Protein AF-A0A958GAQ0-F1 (afdb_monomer)

Structure (mmCIF, N/CA/C/O backbone):
data_AF-A0A958GAQ0-F1
#
_entry.id   AF-A0A958GAQ0-F1
#
loop_
_atom_site.group_PDB
_atom_site.id
_atom_site.type_symbol
_atom_site.label_atom_id
_atom_site.label_alt_id
_atom_site.label_comp_id
_atom_site.label_asym_id
_atom_site.label_entity_id
_atom_site.label_seq_id
_atom_site.pdbx_PDB_ins_code
_atom_site.Cartn_x
_atom_site.Cartn_y
_atom_site.Cartn_z
_atom_site.occupancy
_atom_site.B_iso_or_equiv
_atom_site.auth_seq_id
_atom_site.auth_comp_id
_atom_site.auth_asym_id
_atom_site.auth_atom_id
_atom_site.pdbx_PDB_model_num
ATOM 1 N N . MET A 1 1 ? 10.176 4.838 2.570 1.00 64.62 1 MET A N 1
ATOM 2 C CA . MET A 1 1 ? 11.189 5.816 3.035 1.00 64.62 1 MET A CA 1
ATOM 3 C C . MET A 1 1 ? 11.564 5.691 4.522 1.00 64.62 1 MET A C 1
ATOM 5 O O . MET A 1 1 ? 12.366 6.488 4.969 1.00 64.62 1 MET A O 1
ATOM 9 N N . LEU A 1 2 ? 11.085 4.708 5.307 1.00 81.19 2 LEU A N 1
ATOM 10 C CA . LEU A 1 2 ? 11.396 4.674 6.753 1.00 81.19 2 LEU A CA 1
ATOM 11 C C . LEU A 1 2 ? 12.846 4.269 7.071 1.00 81.19 2 LEU A C 1
ATOM 13 O O . LEU A 1 2 ? 13.519 4.975 7.804 1.00 81.19 2 LEU A O 1
ATOM 17 N N . ARG A 1 3 ? 13.366 3.191 6.465 1.00 86.56 3 ARG A N 1
ATOM 18 C CA . ARG A 1 3 ? 14.736 2.703 6.738 1.00 86.56 3 ARG A CA 1
ATOM 19 C C . ARG A 1 3 ? 15.851 3.661 6.304 1.00 86.56 3 ARG A C 1
ATOM 21 O O . ARG A 1 3 ? 16.928 3.649 6.888 1.00 86.56 3 ARG A O 1
ATOM 28 N N . TYR A 1 4 ? 15.610 4.416 5.234 1.00 87.56 4 TYR A N 1
ATOM 29 C CA . TYR A 1 4 ? 16.632 5.239 4.576 1.00 87.56 4 TYR A CA 1
ATOM 30 C C . TYR A 1 4 ? 16.365 6.743 4.678 1.00 87.56 4 TYR A C 1
ATOM 32 O O . TYR A 1 4 ? 17.285 7.528 4.492 1.00 87.56 4 TYR A O 1
ATOM 40 N N . GLY A 1 5 ? 15.119 7.146 4.937 1.00 84.56 5 GLY A N 1
ATOM 41 C CA . GLY A 1 5 ? 14.707 8.549 4.997 1.00 84.56 5 GLY A CA 1
ATOM 42 C C . GLY A 1 5 ? 14.497 9.083 6.412 1.00 84.56 5 GLY A C 1
ATOM 43 O O . GLY A 1 5 ? 14.341 10.289 6.560 1.00 84.56 5 GLY A O 1
ATOM 44 N N . VAL A 1 6 ? 14.495 8.224 7.438 1.00 86.50 6 VAL A N 1
ATOM 45 C CA . VAL A 1 6 ? 14.401 8.629 8.849 1.00 86.50 6 VAL A CA 1
ATOM 46 C C . VAL A 1 6 ? 15.728 8.301 9.543 1.00 86.50 6 VAL A C 1
ATOM 48 O O . VAL A 1 6 ? 16.205 7.170 9.406 1.00 86.50 6 VAL A O 1
ATOM 51 N N . PRO A 1 7 ? 16.354 9.254 10.259 1.00 90.94 7 PRO A N 1
ATOM 52 C CA . PRO A 1 7 ? 17.579 8.993 11.006 1.00 90.94 7 PRO A CA 1
ATOM 53 C C . PRO A 1 7 ? 17.396 7.901 12.063 1.00 90.94 7 PRO A C 1
ATOM 55 O O . PRO A 1 7 ? 16.366 7.819 12.727 1.00 90.94 7 PRO A O 1
ATOM 58 N N . GLU A 1 8 ? 18.440 7.108 12.298 1.00 91.56 8 GLU A N 1
ATOM 59 C CA . GLU A 1 8 ? 18.399 6.005 13.270 1.00 91.56 8 GLU A CA 1
ATOM 60 C C . GLU A 1 8 ? 18.193 6.472 14.721 1.00 91.56 8 GLU A C 1
ATOM 62 O O . GLU A 1 8 ? 17.637 5.741 15.534 1.00 91.56 8 GLU A O 1
ATOM 67 N N . ALA A 1 9 ? 18.582 7.711 15.036 1.00 92.19 9 ALA A N 1
ATOM 68 C CA . ALA A 1 9 ? 18.307 8.330 16.331 1.00 92.19 9 ALA A CA 1
ATOM 69 C C . ALA A 1 9 ? 16.806 8.595 16.568 1.00 92.19 9 ALA A C 1
ATOM 71 O O . ALA A 1 9 ? 16.373 8.643 17.716 1.00 92.19 9 ALA A O 1
ATOM 72 N N . GLU A 1 10 ? 16.023 8.770 15.499 1.00 90.25 10 GLU A N 1
ATOM 73 C CA . GLU A 1 10 ? 14.569 8.970 15.560 1.00 90.25 10 GLU A CA 1
ATOM 74 C C . GLU A 1 10 ? 13.812 7.642 15.435 1.00 90.25 10 GLU A C 1
ATOM 76 O O . GLU A 1 10 ? 12.800 7.439 16.104 1.00 90.25 10 GLU A O 1
ATOM 81 N N . LEU A 1 11 ? 14.313 6.726 14.600 1.00 88.50 11 LEU A N 1
ATOM 82 C CA . LEU A 1 11 ? 13.749 5.395 14.399 1.00 88.50 11 LEU A CA 1
ATOM 83 C C . LEU A 1 11 ? 14.858 4.333 14.471 1.00 88.50 11 LEU A C 1
ATOM 85 O O . LEU A 1 11 ? 15.501 4.051 13.453 1.00 88.50 11 LEU A O 1
ATOM 89 N N . PRO A 1 12 ? 15.078 3.716 15.648 1.00 93.94 12 PRO A N 1
ATOM 90 C CA . PRO A 1 12 ? 16.085 2.677 15.808 1.00 93.94 12 PRO A CA 1
ATOM 91 C C . PRO A 1 12 ? 15.847 1.514 14.846 1.00 93.94 12 PRO A C 1
ATOM 93 O O . PRO A 1 12 ? 14.721 1.021 14.712 1.00 93.94 12 PRO A O 1
ATOM 96 N N . ARG A 1 13 ? 16.912 1.026 14.198 1.00 92.44 13 ARG A N 1
ATOM 97 C CA . ARG A 1 13 ? 16.785 -0.055 13.206 1.00 92.44 13 ARG A CA 1
ATOM 98 C C . ARG A 1 13 ? 16.226 -1.336 13.801 1.00 92.44 13 ARG A C 1
ATOM 100 O O . ARG A 1 13 ? 15.432 -1.985 13.137 1.00 92.44 13 ARG A O 1
ATOM 107 N N . SER A 1 14 ? 16.547 -1.627 15.060 1.00 94.50 14 SER A N 1
ATOM 108 C CA . SER A 1 14 ? 16.013 -2.782 15.786 1.00 94.50 14 SER A CA 1
ATOM 109 C C . SER A 1 14 ? 14.486 -2.774 15.894 1.00 94.50 14 SER A C 1
ATOM 111 O O . SER A 1 14 ? 13.865 -3.824 15.769 1.00 94.50 14 SER A O 1
ATOM 113 N N . VAL A 1 15 ? 13.868 -1.602 16.077 1.00 94.75 15 VAL A N 1
ATOM 114 C CA . VAL A 1 15 ? 12.402 -1.464 16.115 1.00 94.75 15 VAL A CA 1
ATOM 115 C C . VAL A 1 15 ? 11.816 -1.707 14.726 1.00 94.75 15 VAL A C 1
ATOM 117 O O . VAL A 1 15 ? 10.827 -2.420 14.583 1.00 94.75 15 VAL A O 1
ATOM 120 N N . LEU A 1 16 ? 12.448 -1.155 13.688 1.00 90.56 16 LEU A N 1
ATOM 121 C CA . LEU A 1 16 ? 12.008 -1.360 12.310 1.00 90.56 16 LEU A CA 1
ATOM 122 C C . LEU A 1 16 ? 12.184 -2.817 11.851 1.00 90.56 16 LEU A C 1
ATOM 124 O O . LEU A 1 16 ? 11.339 -3.328 11.124 1.00 90.56 16 LEU A O 1
ATOM 128 N N . ASP A 1 17 ? 13.276 -3.471 12.245 1.00 94.38 17 ASP A N 1
ATOM 129 C CA . ASP A 1 17 ? 13.523 -4.892 11.988 1.00 94.38 17 ASP A CA 1
ATOM 130 C C . ASP A 1 17 ? 12.454 -5.755 12.676 1.00 94.38 17 ASP A C 1
ATOM 132 O O . ASP A 1 17 ? 11.856 -6.604 12.019 1.00 94.38 17 ASP A O 1
ATOM 136 N N . ALA A 1 18 ? 12.126 -5.471 13.942 1.00 95.12 18 ALA A N 1
ATOM 137 C CA . ALA A 1 18 ? 11.080 -6.186 14.674 1.00 95.12 18 ALA A CA 1
ATOM 138 C C . ALA A 1 18 ? 9.694 -6.073 14.007 1.00 95.12 18 ALA A C 1
ATOM 140 O O . ALA A 1 18 ? 8.970 -7.065 13.927 1.00 95.12 18 ALA A O 1
ATOM 141 N N . GLU A 1 19 ? 9.333 -4.896 13.484 1.00 93.31 19 GLU A N 1
ATOM 142 C CA . GLU A 1 19 ? 8.068 -4.700 12.760 1.00 93.31 19 GLU A CA 1
ATOM 143 C C . GLU A 1 19 ? 8.042 -5.459 11.420 1.00 93.31 19 GLU A C 1
ATOM 145 O O . GLU A 1 19 ? 7.036 -6.066 11.051 1.00 93.31 19 GLU A O 1
ATOM 150 N N . ILE A 1 20 ? 9.162 -5.478 10.688 1.00 93.06 20 ILE A N 1
ATOM 151 C CA . ILE A 1 20 ? 9.285 -6.264 9.449 1.00 93.06 20 ILE A CA 1
ATOM 152 C C . ILE A 1 20 ? 9.157 -7.761 9.751 1.00 93.06 20 ILE A C 1
ATOM 154 O O . ILE A 1 20 ? 8.479 -8.485 9.017 1.00 93.06 20 ILE A O 1
ATOM 158 N N . ASP A 1 21 ? 9.785 -8.226 10.830 1.00 95.00 21 ASP A N 1
ATOM 159 C CA . ASP A 1 21 ? 9.724 -9.624 11.246 1.00 95.00 21 ASP A CA 1
ATOM 160 C C . ASP A 1 21 ? 8.314 -10.023 11.689 1.00 95.00 21 ASP A C 1
ATOM 162 O O . ASP A 1 21 ? 7.881 -11.132 11.383 1.00 95.00 21 ASP A O 1
ATOM 166 N N . LEU A 1 22 ? 7.551 -9.122 12.317 1.00 96.31 22 LEU A N 1
ATOM 167 C CA . LEU A 1 22 ? 6.136 -9.352 12.611 1.00 96.31 22 LEU A CA 1
ATOM 168 C C . LEU A 1 22 ? 5.341 -9.640 11.329 1.00 96.31 22 LEU A C 1
ATOM 170 O O . LEU A 1 22 ? 4.625 -10.638 11.265 1.00 96.31 22 LEU A O 1
ATOM 174 N N . ILE A 1 23 ? 5.507 -8.815 10.292 1.00 93.62 23 ILE A N 1
ATOM 175 C CA . ILE A 1 23 ? 4.820 -8.998 9.003 1.00 93.62 23 ILE A CA 1
ATOM 176 C C . ILE A 1 23 ? 5.240 -10.321 8.347 1.00 93.62 23 ILE A C 1
ATOM 178 O O . ILE A 1 23 ? 4.394 -11.057 7.838 1.00 93.62 23 ILE A O 1
ATOM 182 N N . ARG A 1 24 ? 6.530 -10.670 8.407 1.00 94.81 24 ARG A N 1
ATOM 183 C CA . ARG A 1 24 ? 7.028 -11.959 7.906 1.00 94.81 24 ARG A CA 1
ATOM 184 C C . ARG A 1 24 ? 6.409 -13.139 8.658 1.00 94.81 24 ARG A C 1
ATOM 186 O O . ARG A 1 24 ? 5.975 -14.099 8.030 1.00 94.81 24 ARG A O 1
ATOM 193 N N . ASN A 1 25 ? 6.321 -13.056 9.983 1.00 96.06 25 ASN A N 1
ATOM 194 C CA . ASN A 1 25 ? 5.757 -14.109 10.830 1.00 96.06 25 ASN A CA 1
ATOM 195 C C . ASN A 1 25 ? 4.246 -14.296 10.629 1.00 96.06 25 ASN A C 1
ATOM 197 O O . ASN A 1 25 ? 3.732 -15.384 10.873 1.00 96.06 25 ASN A O 1
ATOM 201 N N . LEU A 1 26 ? 3.541 -13.271 10.140 1.00 95.44 26 LEU A N 1
ATOM 202 C CA . LEU A 1 26 ? 2.142 -13.375 9.708 1.00 95.44 26 LEU A CA 1
ATOM 203 C C . LEU A 1 26 ? 1.971 -14.122 8.372 1.00 95.44 26 LEU A C 1
ATOM 205 O O . LEU A 1 26 ? 0.843 -14.322 7.929 1.00 95.44 26 LEU A O 1
ATOM 209 N N . GLY A 1 27 ? 3.068 -14.555 7.741 1.00 95.25 27 GLY A N 1
ATOM 210 C CA . GLY A 1 27 ? 3.058 -15.326 6.499 1.00 95.25 27 GLY A CA 1
ATOM 211 C C . GLY A 1 27 ? 3.287 -14.493 5.240 1.00 95.25 27 GLY A C 1
ATOM 212 O O . GLY A 1 27 ? 3.124 -15.012 4.138 1.00 95.25 27 GLY A O 1
ATOM 213 N N . ALA A 1 28 ? 3.672 -13.219 5.368 1.00 94.88 28 ALA A N 1
ATOM 214 C CA . ALA A 1 28 ? 4.003 -12.403 4.207 1.00 94.88 28 ALA A CA 1
ATOM 215 C C . ALA A 1 28 ? 5.290 -12.896 3.528 1.00 94.88 28 ALA A C 1
ATOM 217 O O . ALA A 1 28 ? 6.342 -13.031 4.162 1.00 94.88 28 ALA A O 1
ATOM 218 N N . VAL A 1 29 ? 5.213 -13.103 2.214 1.00 95.56 29 VAL A N 1
ATOM 219 C CA . VAL A 1 29 ? 6.360 -13.418 1.359 1.00 95.56 29 VAL A CA 1
ATOM 220 C C . VAL A 1 29 ? 6.897 -12.119 0.762 1.00 95.56 29 VAL A C 1
ATOM 222 O O . VAL A 1 29 ? 6.141 -11.320 0.215 1.00 95.56 29 VAL A O 1
ATOM 225 N N . PHE A 1 30 ? 8.206 -11.893 0.886 1.00 95.00 30 PHE A N 1
ATOM 226 C CA . PHE A 1 30 ? 8.864 -10.686 0.388 1.00 95.00 30 PHE A CA 1
ATOM 227 C C . PHE A 1 30 ? 9.705 -11.003 -0.846 1.00 95.00 30 PHE A C 1
ATOM 229 O O . PHE A 1 30 ? 10.751 -11.644 -0.736 1.00 95.00 30 PHE A O 1
ATOM 236 N N . GLU A 1 31 ? 9.292 -10.486 -2.001 1.00 94.06 31 GLU A N 1
ATOM 237 C CA . GLU A 1 31 ? 10.075 -10.536 -3.236 1.00 94.06 31 GLU A CA 1
ATOM 238 C C . GLU A 1 31 ? 10.791 -9.200 -3.466 1.00 94.06 31 GLU A C 1
ATOM 240 O O . GLU A 1 31 ? 10.218 -8.215 -3.929 1.00 94.06 31 GLU A O 1
ATOM 245 N N . MET A 1 32 ? 12.065 -9.151 -3.079 1.00 93.12 32 MET A N 1
ATOM 246 C CA . MET A 1 32 ? 12.898 -7.951 -3.178 1.00 93.12 32 MET A CA 1
ATOM 247 C C . MET A 1 32 ? 13.630 -7.888 -4.523 1.00 93.12 32 MET A C 1
ATOM 249 O O . MET A 1 32 ? 13.876 -8.910 -5.153 1.00 93.12 32 MET A O 1
ATOM 253 N N . ASN A 1 33 ? 14.073 -6.687 -4.913 1.00 92.50 33 ASN A N 1
ATOM 254 C CA . ASN A 1 33 ? 14.753 -6.422 -6.193 1.00 92.50 33 ASN A CA 1
ATOM 255 C C . ASN A 1 33 ? 13.882 -6.676 -7.440 1.00 92.50 33 ASN A C 1
ATOM 257 O O . ASN A 1 33 ? 14.404 -6.775 -8.549 1.00 92.50 33 ASN A O 1
ATOM 261 N N . THR A 1 34 ? 12.562 -6.715 -7.266 1.00 91.81 34 THR A N 1
ATOM 262 C CA . THR A 1 34 ? 11.581 -6.852 -8.345 1.00 91.81 34 THR A CA 1
ATOM 263 C C . THR A 1 34 ? 10.860 -5.519 -8.518 1.00 91.81 34 THR A C 1
ATOM 265 O O . THR A 1 34 ? 10.055 -5.133 -7.673 1.00 91.81 34 THR A O 1
ATOM 268 N N . ALA A 1 35 ? 11.160 -4.777 -9.585 1.00 88.75 35 ALA A N 1
ATOM 269 C CA . ALA A 1 35 ? 10.462 -3.533 -9.889 1.00 88.75 35 ALA A CA 1
ATOM 270 C C . ALA A 1 35 ? 9.274 -3.785 -10.829 1.00 88.75 35 ALA A C 1
ATOM 272 O O . ALA A 1 35 ? 9.392 -4.412 -11.888 1.00 88.75 35 ALA A O 1
ATOM 273 N N . LEU A 1 36 ? 8.120 -3.243 -10.440 1.00 87.38 36 LEU A N 1
ATOM 274 C CA . LEU A 1 36 ? 6.906 -3.236 -11.249 1.00 87.38 36 LEU A CA 1
ATOM 275 C C . LEU A 1 36 ? 7.119 -2.391 -12.520 1.00 87.38 36 LEU A C 1
ATOM 277 O O . LEU A 1 36 ? 7.617 -1.270 -12.446 1.00 87.38 36 LEU A O 1
ATOM 281 N N . GLY A 1 37 ? 6.759 -2.933 -13.682 1.00 84.00 37 GLY A N 1
ATOM 282 C CA . GLY A 1 37 ? 6.971 -2.336 -15.005 1.00 84.00 37 GLY A CA 1
ATOM 283 C C . GLY A 1 37 ? 8.315 -2.676 -15.665 1.00 84.00 37 GLY A C 1
ATOM 284 O O . GLY A 1 37 ? 8.479 -2.397 -16.849 1.00 84.00 37 GLY A O 1
ATOM 285 N N . ALA A 1 38 ? 9.258 -3.293 -14.942 1.00 85.25 38 ALA A N 1
ATOM 286 C CA . ALA A 1 38 ? 10.549 -3.720 -15.493 1.00 85.25 38 ALA A CA 1
ATOM 287 C C . ALA A 1 38 ? 10.758 -5.236 -15.382 1.00 85.25 38 ALA A C 1
ATOM 289 O O . ALA A 1 38 ? 10.979 -5.895 -16.394 1.00 85.25 38 ALA A O 1
ATOM 290 N N . GLN A 1 39 ? 10.679 -5.795 -14.171 1.00 90.50 39 GLN A N 1
ATOM 291 C CA . GLN A 1 39 ? 10.826 -7.239 -13.947 1.00 90.50 39 GLN A CA 1
ATOM 292 C C . GLN A 1 39 ? 9.483 -7.973 -13.957 1.00 90.50 39 GLN A C 1
ATOM 294 O O . GLN A 1 39 ? 9.432 -9.140 -14.332 1.00 90.50 39 GLN A O 1
ATOM 299 N N . ILE A 1 40 ? 8.403 -7.300 -13.558 1.00 91.81 40 ILE A N 1
ATOM 300 C CA . ILE A 1 40 ? 7.051 -7.863 -13.523 1.00 91.81 40 ILE A CA 1
ATOM 301 C C . ILE A 1 40 ? 6.034 -6.823 -13.984 1.00 91.81 40 ILE A C 1
ATOM 303 O O . ILE A 1 40 ? 6.204 -5.633 -13.719 1.00 91.81 40 ILE A O 1
ATOM 307 N N . THR A 1 41 ? 4.986 -7.248 -14.686 1.00 92.06 41 THR A N 1
ATOM 308 C CA . THR A 1 41 ? 3.900 -6.364 -15.131 1.00 92.06 41 THR A CA 1
ATOM 309 C C . THR A 1 41 ? 2.707 -6.452 -14.186 1.00 92.06 41 THR A C 1
ATOM 311 O O . THR A 1 41 ? 2.550 -7.427 -13.452 1.00 92.06 41 THR A O 1
ATOM 314 N N . LEU A 1 42 ? 1.854 -5.423 -14.199 1.00 92.19 42 LEU A N 1
ATOM 315 C CA . LEU A 1 42 ? 0.620 -5.448 -13.412 1.00 92.19 42 LEU A CA 1
ATOM 316 C C . LEU A 1 42 ? -0.328 -6.553 -13.902 1.00 92.19 42 LEU A C 1
ATOM 318 O O . LEU A 1 42 ? -0.891 -7.265 -13.080 1.00 92.19 42 LEU A O 1
ATOM 322 N N . ASP A 1 43 ? -0.411 -6.761 -15.217 1.00 92.62 43 ASP A N 1
ATOM 323 C CA . ASP A 1 43 ? -1.238 -7.813 -15.820 1.00 92.62 43 ASP A CA 1
ATOM 324 C C . ASP A 1 43 ? -0.813 -9.212 -15.344 1.00 92.62 43 ASP A C 1
ATOM 326 O O . ASP A 1 43 ? -1.649 -10.006 -14.922 1.00 92.62 43 ASP A O 1
ATOM 330 N N . ALA A 1 44 ? 0.497 -9.493 -15.310 1.00 93.75 44 ALA A N 1
ATOM 331 C CA . ALA A 1 44 ? 1.012 -10.769 -14.813 1.00 93.75 44 ALA A CA 1
ATOM 332 C C . ALA A 1 44 ? 0.678 -10.989 -13.329 1.00 93.75 44 ALA A C 1
ATOM 334 O O . ALA A 1 44 ? 0.411 -12.115 -12.913 1.00 93.75 44 ALA A O 1
ATOM 335 N N . LEU A 1 45 ? 0.669 -9.921 -12.524 1.00 94.50 45 LEU A N 1
ATOM 336 C CA . LEU A 1 45 ? 0.235 -10.008 -11.131 1.00 94.50 45 LEU A CA 1
ATOM 337 C C . LEU A 1 45 ? -1.264 -10.302 -11.021 1.00 94.50 45 LEU A C 1
ATOM 339 O O . LEU A 1 45 ? -1.633 -11.076 -10.142 1.00 94.50 45 LEU A O 1
ATOM 343 N N . GLN A 1 46 ? -2.101 -9.734 -11.898 1.00 93.69 46 GLN A N 1
ATOM 344 C CA . GLN A 1 46 ? -3.552 -9.975 -11.908 1.00 93.69 46 GLN A CA 1
ATOM 345 C C . GLN A 1 46 ? -3.904 -11.412 -12.305 1.00 93.69 46 GLN A C 1
ATOM 347 O O . GLN A 1 46 ? -4.922 -11.933 -11.868 1.00 93.69 46 GLN A O 1
ATOM 352 N N . GLU A 1 47 ? -3.065 -12.070 -13.105 1.00 95.19 47 GLU A N 1
ATOM 353 C CA . GLU A 1 47 ? -3.231 -13.492 -13.429 1.00 95.19 47 GLU A CA 1
ATOM 354 C C . GLU A 1 47 ? -2.837 -14.416 -12.267 1.00 95.19 47 GLU A C 1
ATOM 356 O O . GLU A 1 47 ? -3.346 -15.530 -12.159 1.00 95.19 47 GLU A O 1
ATOM 361 N N . GLN A 1 48 ? -1.915 -13.972 -11.409 1.00 95.62 48 GLN A N 1
ATOM 362 C CA . GLN A 1 48 ? -1.336 -14.788 -10.335 1.00 95.62 48 GLN A CA 1
ATOM 363 C C . GLN A 1 48 ? -1.992 -14.564 -8.967 1.00 95.62 48 GLN A C 1
ATOM 365 O O . GLN A 1 48 ? -1.805 -15.384 -8.070 1.00 95.62 48 GLN A O 1
ATOM 370 N N . HIS A 1 49 ? -2.726 -13.464 -8.791 1.00 96.19 49 HIS A N 1
ATOM 371 C CA . HIS A 1 49 ? -3.291 -13.056 -7.508 1.00 96.19 49 HIS A CA 1
ATOM 372 C C . HIS A 1 49 ? -4.732 -12.583 -7.668 1.00 96.19 49 HIS A C 1
ATOM 374 O O . HIS A 1 49 ? -5.050 -11.842 -8.595 1.00 96.19 49 HIS A O 1
ATOM 380 N N . ASP A 1 50 ? -5.581 -12.934 -6.701 1.00 95.56 50 ASP A N 1
ATOM 381 C CA . ASP A 1 50 ? -6.991 -12.539 -6.710 1.00 95.56 50 ASP A CA 1
ATOM 382 C C . ASP A 1 50 ? -7.182 -11.032 -6.483 1.00 95.56 50 ASP A C 1
ATOM 384 O O . ASP A 1 50 ? -8.090 -10.430 -7.043 1.00 95.56 50 ASP A O 1
ATOM 388 N N . ALA A 1 51 ? -6.333 -10.403 -5.664 1.00 96.31 51 ALA A N 1
ATOM 389 C CA . ALA A 1 51 ? -6.405 -8.975 -5.367 1.00 96.31 51 ALA A CA 1
ATOM 390 C C . ALA A 1 51 ? -5.010 -8.350 -5.270 1.00 96.31 51 ALA A C 1
ATOM 392 O O . ALA A 1 51 ? -4.071 -8.959 -4.753 1.00 96.31 51 ALA A O 1
ATOM 393 N N . ILE A 1 52 ? -4.890 -7.099 -5.718 1.00 96.50 52 ILE A N 1
ATOM 394 C CA . ILE A 1 52 ? -3.628 -6.351 -5.742 1.00 96.50 52 ILE A CA 1
ATOM 395 C C . ILE A 1 52 ? -3.792 -5.027 -5.009 1.00 96.50 52 ILE A C 1
ATOM 397 O O . ILE A 1 52 ? -4.740 -4.285 -5.250 1.00 96.50 52 ILE A O 1
ATOM 401 N N . ILE A 1 53 ? -2.822 -4.689 -4.158 1.00 95.81 53 ILE A N 1
ATOM 402 C CA . ILE A 1 53 ? -2.753 -3.393 -3.478 1.00 95.81 53 ILE A CA 1
ATOM 403 C C . ILE A 1 53 ? -1.511 -2.630 -3.941 1.00 95.81 53 ILE A C 1
ATOM 405 O O . ILE A 1 53 ? -0.375 -3.036 -3.699 1.00 95.81 53 ILE A O 1
ATOM 409 N N . LEU A 1 54 ? -1.724 -1.460 -4.536 1.00 94.38 54 LEU A N 1
ATOM 410 C CA . LEU A 1 54 ? -0.677 -0.522 -4.916 1.00 94.38 54 LEU A CA 1
ATOM 411 C C . LEU A 1 54 ? -0.359 0.414 -3.739 1.00 94.38 54 LEU A C 1
ATOM 413 O O . LEU A 1 54 ? -1.027 1.427 -3.510 1.00 94.38 54 LEU A O 1
ATOM 417 N N . ALA A 1 55 ? 0.696 0.072 -2.995 1.00 91.44 55 ALA A N 1
ATOM 418 C CA . ALA A 1 55 ? 1.239 0.845 -1.871 1.00 91.44 55 ALA A CA 1
ATOM 419 C C . ALA A 1 55 ? 2.649 1.400 -2.177 1.00 91.44 55 ALA A C 1
ATOM 421 O O . ALA A 1 55 ? 3.549 1.376 -1.340 1.00 91.44 55 ALA A O 1
ATOM 422 N N . ILE A 1 56 ? 2.844 1.905 -3.398 1.00 88.56 56 ILE A N 1
ATOM 423 C CA . ILE A 1 56 ? 4.160 2.233 -3.984 1.00 88.56 56 ILE A CA 1
ATOM 424 C C . ILE A 1 56 ? 4.764 3.579 -3.540 1.00 88.56 56 ILE A C 1
ATOM 426 O O . ILE A 1 56 ? 5.817 3.979 -4.028 1.00 88.56 56 ILE A O 1
ATOM 430 N N . GLY A 1 57 ? 4.139 4.272 -2.588 1.00 86.12 57 GLY A N 1
ATOM 431 C CA . GLY A 1 57 ? 4.561 5.615 -2.185 1.00 86.12 57 GLY A CA 1
ATOM 432 C C . GLY A 1 57 ? 4.192 6.673 -3.225 1.00 86.12 57 GLY A C 1
ATOM 433 O O . GLY A 1 57 ? 3.269 6.473 -4.004 1.00 86.12 57 GLY A O 1
ATOM 434 N N . GLU A 1 58 ? 4.852 7.827 -3.187 1.00 84.69 58 GLU A N 1
ATOM 435 C CA . GLU A 1 58 ? 4.531 8.939 -4.087 1.00 84.69 58 GLU A CA 1
ATOM 436 C C . GLU A 1 58 ? 4.868 8.596 -5.537 1.00 84.69 58 GLU A C 1
ATOM 438 O O . GLU A 1 58 ? 5.966 8.123 -5.834 1.00 84.69 58 GLU A O 1
ATOM 443 N N . ILE A 1 59 ? 3.922 8.867 -6.435 1.00 79.50 59 ILE A N 1
ATOM 444 C CA . ILE A 1 59 ? 4.144 8.750 -7.871 1.00 79.50 59 ILE A CA 1
ATOM 445 C C . ILE A 1 59 ? 4.351 10.134 -8.477 1.00 79.50 59 ILE A C 1
ATOM 447 O O . ILE A 1 59 ? 3.588 11.065 -8.217 1.00 79.50 59 ILE A O 1
ATOM 451 N N . ASN A 1 60 ? 5.382 10.256 -9.308 1.00 70.50 60 ASN A N 1
ATOM 452 C CA . ASN A 1 60 ? 5.582 11.432 -10.140 1.00 70.50 60 ASN A CA 1
ATOM 453 C C . ASN A 1 60 ? 4.944 11.155 -11.506 1.00 70.50 60 ASN A C 1
ATOM 455 O O . ASN A 1 60 ? 5.327 10.164 -12.128 1.00 70.50 60 ASN A O 1
ATOM 459 N N . PRO A 1 61 ? 4.018 12.002 -11.992 1.00 61.59 61 PRO A N 1
ATOM 460 C CA . PRO A 1 61 ? 3.415 11.842 -13.317 1.00 61.59 61 PRO A CA 1
ATOM 461 C C . PRO A 1 61 ? 4.449 11.812 -14.454 1.00 61.59 61 PRO A C 1
ATOM 463 O O . PRO A 1 61 ? 4.235 11.139 -15.454 1.00 61.59 61 PRO A O 1
ATOM 466 N N . ASP A 1 62 ? 5.584 12.492 -14.265 1.00 62.41 62 ASP A N 1
ATOM 467 C CA . ASP A 1 62 ? 6.700 12.544 -15.220 1.00 62.41 62 ASP A CA 1
ATOM 468 C C . ASP A 1 62 ? 7.691 11.368 -15.062 1.00 62.41 62 ASP A C 1
ATOM 470 O O . ASP A 1 62 ? 8.696 11.281 -15.767 1.00 62.41 62 ASP A O 1
ATOM 474 N N . GLY A 1 63 ? 7.460 10.482 -14.088 1.00 59.69 63 GLY A N 1
ATOM 475 C CA . GLY A 1 63 ? 8.326 9.347 -13.779 1.00 59.69 63 GLY A CA 1
ATOM 476 C C . GLY A 1 63 ? 8.125 8.153 -14.721 1.00 59.69 63 GLY A C 1
ATOM 477 O O . GLY A 1 63 ? 7.043 7.917 -15.239 1.00 59.69 63 GLY A O 1
ATOM 478 N N . MET A 1 64 ? 9.175 7.340 -14.880 1.00 50.44 64 MET A N 1
ATOM 479 C CA . MET A 1 64 ? 9.255 6.160 -15.768 1.00 50.44 64 MET A CA 1
ATOM 480 C C . MET A 1 64 ? 8.253 5.015 -15.492 1.00 50.44 64 MET A C 1
ATOM 482 O O . MET A 1 64 ? 8.257 4.024 -16.221 1.00 50.44 64 MET A O 1
ATOM 486 N N . LEU A 1 65 ? 7.411 5.099 -14.461 1.00 65.94 65 LEU A N 1
ATOM 487 C CA . 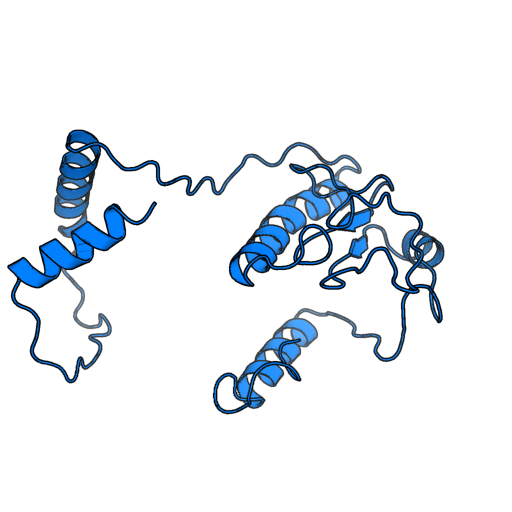LEU A 1 65 ? 6.486 4.027 -14.079 1.00 65.94 65 LEU A CA 1
ATOM 488 C C . LEU A 1 65 ? 5.149 4.196 -14.811 1.00 65.94 65 LEU A C 1
ATOM 490 O O . LEU A 1 65 ? 4.213 4.815 -14.312 1.00 65.94 65 LEU A O 1
ATOM 494 N N . THR A 1 66 ? 5.074 3.636 -16.020 1.00 73.00 66 THR A N 1
ATOM 495 C CA . THR A 1 66 ? 3.821 3.571 -16.784 1.00 73.00 66 THR A CA 1
ATOM 496 C C . THR A 1 66 ? 3.034 2.348 -16.330 1.00 73.00 66 THR A C 1
ATOM 498 O O . THR A 1 66 ? 3.370 1.218 -16.677 1.00 73.00 66 THR A O 1
ATOM 501 N N . LEU A 1 67 ? 2.004 2.571 -15.518 1.00 82.19 67 LEU A N 1
ATOM 502 C CA . LEU A 1 67 ? 1.074 1.532 -15.079 1.00 82.19 67 LEU A CA 1
ATOM 503 C C . LEU A 1 67 ? -0.254 1.682 -15.836 1.00 82.19 67 LEU A C 1
ATOM 505 O O . LEU A 1 67 ? -0.661 2.817 -16.088 1.00 82.19 67 LEU A O 1
ATOM 509 N N . PRO A 1 68 ? -0.974 0.589 -16.150 1.00 87.25 68 PRO A N 1
ATOM 510 C CA . PRO A 1 68 ? -2.272 0.644 -16.831 1.00 87.25 68 PRO A CA 1
ATOM 511 C C . PRO A 1 68 ? -3.424 1.100 -15.907 1.00 87.25 68 PRO A C 1
ATOM 513 O O . PRO A 1 68 ? -4.582 0.726 -16.094 1.00 87.25 68 PRO A O 1
ATOM 516 N N . VAL A 1 69 ? -3.118 1.928 -14.903 1.00 89.69 69 VAL A N 1
ATOM 517 C CA . VAL A 1 69 ? -4.090 2.537 -13.991 1.00 89.69 69 VAL A CA 1
ATOM 518 C C . VAL A 1 69 ? -4.288 4.010 -14.337 1.00 89.69 69 VAL A C 1
ATOM 520 O O . VAL A 1 69 ? -3.355 4.706 -14.736 1.00 89.69 69 VAL A O 1
ATOM 523 N N . ALA A 1 70 ? -5.508 4.506 -14.170 1.00 90.31 70 ALA A N 1
ATOM 524 C CA . ALA A 1 70 ? -5.834 5.903 -14.396 1.00 90.31 70 ALA A CA 1
ATOM 525 C C . ALA A 1 70 ? -5.079 6.793 -13.396 1.00 90.31 70 ALA A C 1
ATOM 527 O O . ALA A 1 70 ? -5.158 6.599 -12.181 1.00 90.31 70 ALA A O 1
ATOM 528 N N . ILE A 1 71 ? -4.354 7.789 -13.906 1.00 88.44 71 ILE A N 1
ATOM 529 C CA . ILE A 1 71 ? -3.598 8.752 -13.102 1.00 88.44 71 ILE A CA 1
ATOM 530 C C . ILE A 1 71 ? -4.340 10.090 -13.093 1.00 88.44 71 ILE A C 1
ATOM 532 O O . ILE A 1 71 ? -4.633 10.673 -14.135 1.00 88.44 71 ILE A O 1
ATOM 536 N N . ALA A 1 72 ? -4.639 10.589 -11.899 1.00 84.62 72 ALA A N 1
ATOM 537 C CA . ALA A 1 72 ? -5.116 11.941 -11.662 1.00 84.62 72 ALA A CA 1
ATOM 538 C C . ALA A 1 72 ? -3.936 12.909 -11.456 1.00 84.62 72 ALA A C 1
ATOM 540 O O . ALA A 1 72 ? -2.786 12.508 -11.300 1.00 84.62 72 ALA A O 1
ATOM 541 N N . LYS A 1 73 ? -4.232 14.214 -11.363 1.00 80.19 73 LYS A N 1
ATOM 542 C CA . LYS A 1 73 ? -3.225 15.284 -11.201 1.00 80.19 73 LYS A CA 1
ATOM 543 C C . LYS A 1 73 ? -2.199 15.026 -10.086 1.00 80.19 73 LYS A C 1
ATOM 545 O O . LYS A 1 73 ? -1.056 15.448 -10.201 1.00 80.19 73 LYS A O 1
ATOM 550 N N . ASN A 1 74 ? -2.626 14.363 -9.012 1.00 79.94 74 ASN A N 1
ATOM 551 C CA . ASN A 1 74 ? -1.838 14.175 -7.799 1.00 79.94 74 ASN A CA 1
ATOM 552 C C . ASN A 1 74 ? -1.674 12.691 -7.430 1.00 79.94 74 ASN A C 1
ATOM 554 O O . ASN A 1 74 ? -1.492 12.414 -6.258 1.00 79.94 74 ASN A O 1
ATOM 558 N N . GLY A 1 75 ? -1.832 11.726 -8.334 1.00 88.06 75 GLY A N 1
ATOM 559 C CA . GLY A 1 75 ? -1.712 10.312 -7.952 1.00 88.06 75 GLY A CA 1
ATOM 560 C C . GLY A 1 75 ? -2.666 9.388 -8.692 1.00 88.06 75 GLY A C 1
ATOM 561 O O . GLY A 1 75 ? -3.402 9.823 -9.572 1.00 88.06 75 GLY A O 1
ATOM 562 N N . ILE A 1 76 ? -2.675 8.111 -8.318 1.00 91.38 76 ILE A N 1
ATOM 563 C CA . ILE A 1 76 ? -3.575 7.100 -8.876 1.00 91.38 76 ILE A CA 1
ATOM 564 C C . ILE A 1 76 ? -5.021 7.496 -8.573 1.00 91.38 76 ILE A C 1
ATOM 566 O O . ILE A 1 76 ? -5.375 7.817 -7.436 1.00 91.38 76 ILE A O 1
ATOM 570 N N . GLN A 1 77 ? -5.859 7.481 -9.602 1.00 92.06 77 GLN A N 1
ATOM 571 C CA . GLN A 1 77 ? -7.290 7.676 -9.463 1.00 92.06 77 GLN A CA 1
ATOM 572 C C . GLN A 1 77 ? -7.921 6.420 -8.856 1.00 92.06 77 GLN A C 1
ATOM 574 O O . GLN A 1 77 ? -7.737 5.314 -9.360 1.00 92.06 77 GLN A O 1
ATOM 579 N N . ILE A 1 78 ? -8.691 6.620 -7.789 1.00 92.69 78 ILE A N 1
ATOM 580 C CA . ILE A 1 78 ? -9.439 5.567 -7.101 1.00 92.69 78 ILE A CA 1
ATOM 581 C C . ILE A 1 78 ? -10.885 5.996 -6.877 1.00 92.69 78 ILE A C 1
ATOM 583 O O . ILE A 1 78 ? -11.180 7.196 -6.778 1.00 92.69 78 ILE A O 1
ATOM 587 N N . ASP A 1 79 ? -11.761 5.018 -6.696 1.00 91.94 79 ASP A N 1
ATOM 588 C CA . ASP A 1 79 ? -12.990 5.210 -5.941 1.00 91.94 79 ASP A CA 1
ATOM 589 C C . ASP A 1 79 ? -12.634 5.471 -4.464 1.00 91.94 79 ASP A C 1
ATOM 591 O O . ASP A 1 79 ? -11.827 4.771 -3.853 1.00 91.94 79 ASP A O 1
ATOM 595 N N . ARG A 1 80 ? -13.185 6.539 -3.882 1.00 87.81 80 ARG A N 1
ATOM 596 C CA . ARG A 1 80 ? -12.796 6.999 -2.537 1.00 87.81 80 ARG A CA 1
ATOM 597 C C . ARG A 1 80 ? -13.351 6.143 -1.406 1.00 87.81 80 ARG A C 1
ATOM 599 O O . ARG A 1 80 ? -12.878 6.283 -0.281 1.00 87.81 80 ARG A O 1
ATOM 606 N N . GLU A 1 81 ? -14.361 5.338 -1.686 1.00 86.25 81 GLU A N 1
ATOM 607 C CA . GLU A 1 81 ? -15.062 4.529 -0.696 1.00 86.25 81 GLU A CA 1
ATOM 608 C C . GLU A 1 81 ? -14.606 3.078 -0.766 1.00 86.25 81 GLU A C 1
ATOM 610 O O . GLU A 1 81 ? -14.515 2.422 0.269 1.00 86.25 81 GLU A O 1
ATOM 615 N N . THR A 1 82 ? -14.260 2.598 -1.962 1.00 90.81 82 THR A N 1
ATOM 616 C CA . THR A 1 82 ? -13.770 1.230 -2.159 1.00 90.81 82 THR A CA 1
ATOM 617 C C . THR A 1 82 ? -12.250 1.140 -2.271 1.00 90.81 82 THR A C 1
ATOM 619 O O . THR A 1 82 ? -11.705 0.069 -2.028 1.00 90.81 82 THR A O 1
ATOM 622 N N . PHE A 1 83 ? -11.544 2.238 -2.564 1.00 93.44 83 PHE A N 1
ATOM 623 C CA . PHE A 1 83 ? -10.105 2.276 -2.884 1.00 93.44 83 PHE A CA 1
ATOM 624 C C . PHE A 1 83 ? -9.711 1.553 -4.179 1.00 93.44 83 PHE A C 1
ATOM 626 O O . PHE A 1 83 ? -8.521 1.440 -4.480 1.00 93.44 83 PHE A O 1
ATOM 633 N N . GLU A 1 84 ? -10.689 1.083 -4.950 1.00 94.56 84 GLU A N 1
ATOM 634 C CA . GLU A 1 84 ? -10.466 0.386 -6.213 1.00 94.56 84 GLU A CA 1
ATOM 635 C C . GLU A 1 84 ? -10.062 1.376 -7.315 1.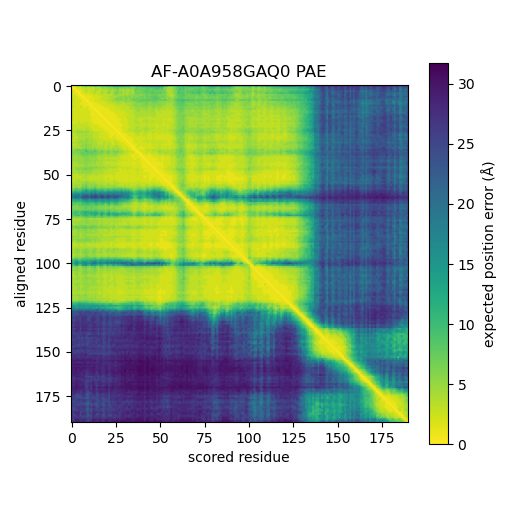00 94.56 84 GLU A C 1
ATOM 637 O O . GLU A 1 84 ? -10.499 2.530 -7.338 1.00 94.56 84 GLU A O 1
ATOM 642 N N . THR A 1 85 ? -9.186 0.937 -8.212 1.00 94.75 85 THR A N 1
ATOM 643 C CA . THR A 1 85 ? -8.763 1.699 -9.394 1.00 94.75 85 THR A CA 1
ATOM 644 C C . THR A 1 85 ? -9.745 1.479 -10.555 1.00 94.75 85 THR A C 1
ATOM 646 O O . THR A 1 85 ? -10.825 0.923 -10.385 1.00 94.75 85 THR A O 1
ATOM 649 N N . ASN A 1 86 ? -9.390 1.900 -11.773 1.00 94.12 86 ASN A N 1
ATOM 650 C CA . ASN A 1 86 ? -10.147 1.535 -12.978 1.00 94.12 86 ASN A CA 1
ATOM 651 C C . ASN A 1 86 ? -10.007 0.050 -13.363 1.00 94.12 86 ASN A C 1
ATOM 653 O O . ASN A 1 86 ? -10.702 -0.392 -14.278 1.00 94.12 86 ASN A O 1
ATOM 657 N N . LEU A 1 87 ? -9.086 -0.689 -12.738 1.00 93.62 87 LEU A N 1
ATOM 658 C CA . LEU A 1 87 ? -8.886 -2.115 -12.968 1.00 93.62 87 LEU A CA 1
ATOM 659 C C . LEU A 1 87 ? -9.550 -2.917 -11.834 1.00 93.62 87 LEU A C 1
ATOM 661 O O . LEU A 1 87 ? -9.207 -2.689 -10.670 1.00 93.62 87 LEU A O 1
ATOM 665 N N . PRO A 1 88 ? -10.462 -3.857 -12.151 1.00 92.25 88 PRO A N 1
ATOM 666 C CA . PRO A 1 88 ? -11.121 -4.684 -11.145 1.00 92.25 88 PRO A CA 1
ATOM 667 C C . PRO A 1 88 ? -10.123 -5.490 -10.310 1.00 92.25 88 PRO A C 1
ATOM 669 O O . PRO A 1 88 ? -9.193 -6.085 -10.858 1.00 92.25 88 PRO A O 1
ATOM 672 N N . GLY A 1 89 ? -10.316 -5.509 -8.991 1.00 93.62 89 GLY A N 1
ATOM 673 C CA . GLY A 1 89 ? -9.437 -6.223 -8.056 1.00 93.62 89 GLY A CA 1
ATOM 674 C C . GLY A 1 89 ? -8.082 -5.547 -7.808 1.00 93.62 89 GLY A C 1
ATOM 675 O O . GLY A 1 89 ? -7.257 -6.075 -7.058 1.00 93.62 89 GLY A O 1
ATOM 676 N N . VAL A 1 90 ? -7.846 -4.366 -8.393 1.00 95.81 90 VAL A N 1
ATOM 677 C CA . VAL A 1 90 ? -6.647 -3.554 -8.156 1.00 95.81 90 VAL A CA 1
ATOM 678 C C . VAL A 1 90 ? -7.020 -2.328 -7.334 1.00 95.81 90 VAL A C 1
ATOM 680 O O . VAL A 1 90 ? -7.766 -1.456 -7.782 1.00 95.81 90 VAL A O 1
ATOM 683 N N . PHE A 1 91 ? -6.436 -2.229 -6.147 1.00 96.19 91 PHE A N 1
ATOM 684 C CA . PHE A 1 91 ? -6.670 -1.176 -5.165 1.00 96.19 91 PHE A CA 1
ATOM 685 C C . PHE A 1 91 ? -5.433 -0.294 -5.011 1.00 96.19 91 PHE A C 1
ATOM 687 O O . PHE A 1 91 ? -4.310 -0.746 -5.231 1.00 96.19 91 PHE A O 1
ATOM 694 N N . ALA A 1 92 ? -5.604 0.959 -4.591 1.00 94.62 92 ALA A N 1
ATOM 695 C CA . ALA A 1 92 ? -4.477 1.844 -4.302 1.00 94.62 92 ALA A CA 1
ATOM 696 C C . ALA A 1 92 ? -4.703 2.700 -3.050 1.00 94.62 92 ALA A C 1
ATOM 698 O O . ALA A 1 92 ? -5.805 3.166 -2.761 1.00 94.62 92 ALA A O 1
ATOM 699 N N . GLY A 1 93 ? -3.622 2.949 -2.307 1.00 91.88 93 GLY A N 1
ATOM 700 C CA . GLY A 1 93 ? -3.675 3.667 -1.036 1.00 91.88 93 GLY A CA 1
ATOM 701 C C . GLY A 1 93 ? -2.410 4.463 -0.715 1.00 91.88 93 GLY A C 1
ATOM 702 O O . GLY A 1 93 ? -1.410 4.435 -1.429 1.00 91.88 93 GLY A O 1
ATOM 703 N N . GLY A 1 94 ? -2.459 5.207 0.393 1.00 89.38 94 GLY A N 1
ATOM 704 C CA . GLY A 1 94 ? -1.339 6.024 0.866 1.00 89.38 94 GLY A CA 1
ATOM 705 C C . GLY A 1 94 ? -0.849 7.076 -0.139 1.00 89.38 94 GLY A C 1
ATOM 706 O O 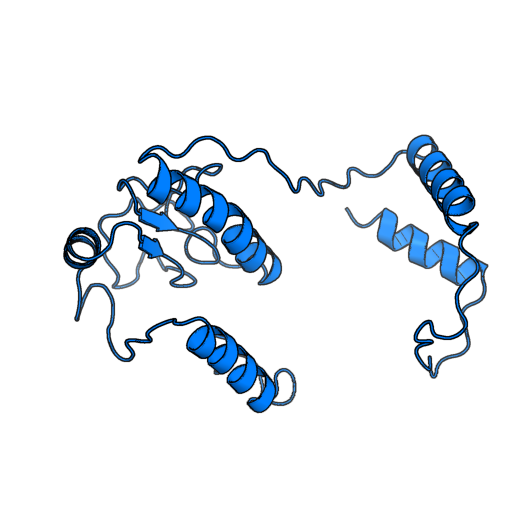. GLY A 1 94 ? -1.644 7.718 -0.832 1.00 89.38 94 GLY A O 1
ATOM 707 N N . GLY A 1 95 ? 0.475 7.253 -0.191 1.00 88.00 95 GLY A N 1
ATOM 708 C CA . GLY A 1 95 ? 1.142 8.266 -1.018 1.00 88.00 95 GLY A CA 1
ATOM 709 C C . GLY A 1 95 ? 0.917 8.111 -2.525 1.00 88.00 95 GLY A C 1
ATOM 710 O O . GLY A 1 95 ? 1.014 9.101 -3.242 1.00 88.00 95 GLY A O 1
ATOM 711 N N . ALA A 1 96 ? 0.544 6.914 -2.991 1.00 88.88 96 ALA A N 1
ATOM 712 C CA . ALA A 1 96 ? 0.311 6.645 -4.411 1.00 88.88 96 ALA A CA 1
ATOM 713 C C . ALA A 1 96 ? -0.934 7.362 -4.940 1.00 88.88 96 ALA A C 1
ATOM 715 O O . ALA A 1 96 ? -1.004 7.703 -6.114 1.00 88.88 96 ALA A O 1
ATOM 716 N N . VAL A 1 97 ? -1.907 7.624 -4.066 1.00 89.44 97 VAL A N 1
ATOM 717 C CA . VAL A 1 97 ? -3.159 8.312 -4.407 1.00 89.44 97 VAL A CA 1
ATOM 718 C C . VAL A 1 97 ? -3.060 9.810 -4.110 1.00 89.44 97 VAL A C 1
ATOM 720 O O . VAL A 1 97 ? -3.671 10.623 -4.798 1.00 89.44 97 VAL A O 1
ATOM 723 N N . HIS A 1 98 ? -2.349 10.183 -3.041 1.00 84.25 98 HIS A N 1
ATOM 724 C CA . HIS A 1 98 ? -2.146 11.575 -2.638 1.00 84.25 98 HIS A CA 1
ATOM 725 C C . HIS A 1 98 ? -0.747 11.770 -2.012 1.00 84.25 98 HIS A C 1
ATOM 727 O O . HIS A 1 98 ? -0.569 11.409 -0.842 1.00 84.25 98 HIS A O 1
ATOM 733 N N . PRO A 1 99 ? 0.211 12.396 -2.718 1.00 74.75 99 PRO A N 1
ATOM 734 C CA . PRO A 1 99 ? 1.536 12.709 -2.208 1.00 74.75 99 PRO A CA 1
ATOM 735 C C . PRO A 1 99 ? 1.457 13.776 -1.116 1.00 74.75 99 PRO A C 1
ATOM 737 O O . PRO A 1 99 ? 0.492 14.544 -1.024 1.00 74.75 99 PRO A O 1
ATOM 740 N N . GLY A 1 100 ? 2.461 13.800 -0.245 1.00 70.81 100 GLY A N 1
ATOM 741 C CA . GLY A 1 100 ? 2.589 14.778 0.831 1.00 70.81 100 GLY A CA 1
ATOM 742 C C . GLY A 1 100 ? 1.597 14.620 1.989 1.00 70.81 100 GLY A C 1
ATOM 743 O O . GLY A 1 100 ? 1.549 15.482 2.866 1.00 70.81 100 GLY A O 1
ATOM 744 N N . LYS A 1 101 ? 0.790 13.548 2.037 1.00 63.19 101 LYS A N 1
ATOM 745 C CA . LYS A 1 101 ? -0.106 13.288 3.176 1.00 63.19 101 LYS A CA 1
ATOM 746 C C . LYS A 1 101 ? 0.556 12.384 4.220 1.00 6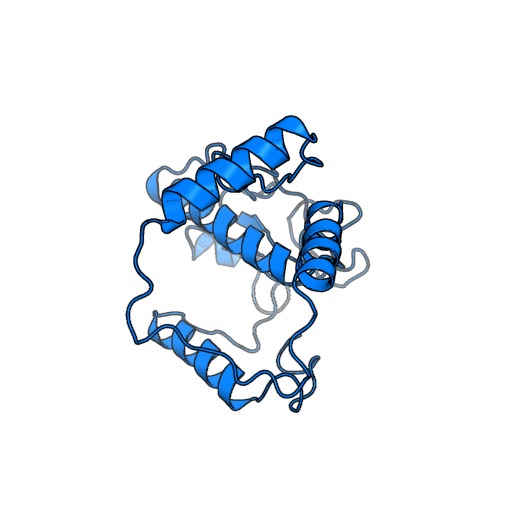3.19 101 LYS A C 1
ATOM 748 O O . LYS A 1 101 ? 1.137 11.354 3.905 1.00 63.19 101 LYS A O 1
ATOM 753 N N . MET A 1 102 ? 0.436 12.813 5.478 1.00 68.69 102 MET A N 1
ATOM 754 C CA . MET A 1 102 ? 1.057 12.254 6.688 1.00 68.69 102 MET A CA 1
ATOM 755 C C . MET A 1 102 ? 0.930 10.726 6.803 1.00 68.69 102 MET A C 1
ATOM 757 O O . MET A 1 102 ? -0.110 10.164 6.458 1.00 68.69 102 MET A O 1
ATOM 761 N N . ALA A 1 103 ? 1.934 10.071 7.403 1.00 78.12 103 ALA A N 1
ATOM 762 C CA . ALA A 1 103 ? 1.968 8.621 7.650 1.00 78.12 103 ALA A CA 1
ATOM 763 C C . ALA A 1 103 ? 0.679 8.068 8.293 1.00 78.12 103 ALA A C 1
ATOM 765 O O . ALA A 1 103 ? 0.205 6.998 7.913 1.00 78.12 103 ALA A O 1
ATOM 766 N N . VAL A 1 104 ? 0.056 8.842 9.189 1.00 82.25 104 VAL A N 1
ATOM 767 C CA . VAL A 1 104 ? -1.230 8.516 9.833 1.00 82.25 104 VAL A CA 1
ATOM 768 C C . VAL A 1 104 ? -2.336 8.256 8.807 1.00 82.25 104 VAL A C 1
ATOM 770 O O . VAL A 1 104 ? -3.127 7.329 8.955 1.00 82.25 104 VAL A O 1
ATOM 773 N N . ARG A 1 105 ? -2.388 9.042 7.729 1.00 81.75 105 ARG A N 1
ATOM 774 C CA . ARG A 1 105 ? -3.404 8.878 6.688 1.00 81.75 105 ARG A CA 1
ATOM 775 C C . ARG A 1 105 ? -3.134 7.661 5.812 1.00 81.75 105 ARG A C 1
ATOM 777 O O . ARG A 1 105 ? -4.084 6.998 5.413 1.00 81.75 105 ARG A O 1
ATOM 784 N N . SER A 1 106 ? -1.868 7.342 5.549 1.00 86.31 106 SER A N 1
ATOM 785 C CA . SER A 1 106 ? -1.498 6.101 4.859 1.00 86.31 106 SER A CA 1
ATOM 786 C C . SER A 1 106 ? -1.910 4.871 5.670 1.00 86.31 106 SER A C 1
ATOM 788 O O . SER A 1 106 ? -2.501 3.952 5.110 1.00 86.31 106 SER A O 1
ATOM 790 N N . ALA A 1 107 ? -1.699 4.892 6.990 1.00 86.94 107 ALA A N 1
ATOM 791 C CA . ALA A 1 107 ? -2.182 3.840 7.883 1.00 86.94 107 ALA A CA 1
ATOM 792 C C . ALA A 1 107 ? -3.720 3.748 7.884 1.00 86.94 107 ALA A C 1
ATOM 794 O O . ALA A 1 107 ? -4.276 2.653 7.800 1.00 86.94 107 ALA A O 1
ATOM 795 N N . ALA A 1 108 ? -4.415 4.892 7.896 1.00 86.44 108 ALA A N 1
ATOM 796 C CA . ALA A 1 108 ? -5.873 4.931 7.790 1.00 86.44 108 ALA A CA 1
ATOM 797 C C . ALA A 1 108 ? -6.379 4.342 6.461 1.00 86.44 108 ALA A C 1
ATOM 799 O O . ALA A 1 108 ? -7.306 3.538 6.474 1.00 86.44 108 ALA A O 1
ATOM 800 N N . HIS A 1 109 ? -5.745 4.679 5.329 1.00 89.06 109 HIS A N 1
ATOM 801 C CA . HIS A 1 109 ? -6.064 4.073 4.032 1.00 89.06 109 HIS A CA 1
ATOM 802 C C . HIS A 1 109 ? -5.864 2.556 4.074 1.00 89.06 109 HIS A C 1
ATOM 804 O O . HIS A 1 109 ? -6.746 1.838 3.631 1.00 89.06 109 HIS A O 1
ATOM 810 N N . GLY A 1 110 ? -4.755 2.066 4.642 1.00 89.88 110 GLY A N 1
ATOM 811 C CA . GLY A 1 110 ? -4.503 0.629 4.780 1.00 89.88 110 GLY A CA 1
ATOM 812 C C . GLY A 1 110 ? -5.620 -0.090 5.540 1.00 89.88 110 GLY A C 1
ATOM 813 O O . GLY A 1 110 ? -6.132 -1.101 5.067 1.00 89.88 110 GLY A O 1
ATOM 814 N N . LYS A 1 111 ? -6.062 0.477 6.670 1.00 89.06 111 LYS A N 1
ATOM 815 C CA . LYS A 1 111 ? -7.161 -0.087 7.464 1.00 89.06 111 LYS A CA 1
ATOM 816 C C . LYS A 1 111 ? -8.486 -0.113 6.700 1.00 89.06 111 LYS A C 1
ATOM 818 O O . LYS A 1 111 ? -9.161 -1.137 6.707 1.00 89.06 111 LYS A O 1
ATOM 823 N N . SER A 1 112 ? -8.866 0.992 6.061 1.00 88.06 112 SER A N 1
ATOM 824 C CA . SER A 1 112 ? -10.133 1.062 5.323 1.00 88.06 112 SER A CA 1
ATOM 825 C C . SER A 1 112 ? -10.117 0.174 4.076 1.00 88.06 112 SER A C 1
ATOM 827 O O . SER A 1 112 ? -11.065 -0.563 3.835 1.00 88.06 112 SER A O 1
ATOM 829 N N . MET A 1 113 ? -9.016 0.184 3.327 1.00 91.50 113 MET A N 1
ATOM 830 C CA . MET A 1 113 ? -8.832 -0.618 2.117 1.00 91.50 113 MET A CA 1
ATOM 831 C C . MET A 1 113 ? -8.816 -2.122 2.406 1.00 91.50 113 MET A C 1
ATOM 833 O O . MET A 1 113 ? -9.308 -2.891 1.590 1.00 91.50 113 MET A O 1
ATOM 837 N N . ALA A 1 114 ? -8.319 -2.558 3.569 1.00 92.12 114 ALA A N 1
ATOM 838 C CA . ALA A 1 114 ? -8.365 -3.969 3.956 1.00 92.12 114 ALA A CA 1
ATOM 839 C C . ALA A 1 114 ? -9.804 -4.519 3.994 1.00 92.12 114 ALA A C 1
ATOM 841 O O . ALA A 1 114 ? -10.026 -5.668 3.623 1.00 92.12 114 ALA A O 1
ATOM 842 N N . LEU A 1 115 ? -10.787 -3.695 4.381 1.00 90.75 115 LEU A N 1
ATOM 843 C CA . LEU A 1 115 ? -12.201 -4.082 4.351 1.00 90.75 115 LEU A CA 1
ATOM 844 C C . LEU A 1 115 ? -12.716 -4.235 2.918 1.00 90.75 115 LEU A C 1
ATOM 846 O O . LEU A 1 115 ? -13.453 -5.175 2.632 1.00 90.75 115 LEU A O 1
ATOM 850 N N . SER A 1 116 ? -12.318 -3.336 2.019 1.00 92.31 116 SER A N 1
ATOM 851 C CA . SER A 1 116 ? -12.668 -3.421 0.599 1.00 92.31 116 SER A CA 1
ATOM 852 C C . SER A 1 116 ? -12.100 -4.678 -0.055 1.00 92.31 116 SER A C 1
ATOM 854 O O . SER A 1 116 ? -12.810 -5.377 -0.773 1.00 92.31 116 SER A O 1
ATOM 856 N N . VAL A 1 117 ? -10.836 -4.992 0.237 1.00 94.50 117 VAL A N 1
ATOM 857 C CA . VAL A 1 117 ? -10.158 -6.186 -0.281 1.00 94.50 117 VAL A CA 1
ATOM 858 C C . VAL A 1 117 ? -10.796 -7.459 0.276 1.00 94.50 117 VAL A C 1
ATOM 860 O O . VAL A 1 117 ? -11.052 -8.385 -0.484 1.00 94.50 117 VAL A O 1
ATOM 863 N N . ASP A 1 118 ? -11.133 -7.505 1.569 1.00 93.88 118 ASP A N 1
ATOM 864 C CA . ASP A 1 118 ? -11.850 -8.647 2.157 1.00 93.88 118 ASP A CA 1
ATOM 865 C C . ASP A 1 118 ? -13.226 -8.864 1.503 1.00 93.88 118 ASP A C 1
ATOM 867 O O . ASP A 1 118 ? -13.588 -9.997 1.186 1.00 93.88 118 ASP A O 1
ATOM 871 N N . GLN A 1 119 ? -13.978 -7.792 1.227 1.00 91.31 119 GLN A N 1
ATOM 872 C CA . GLN A 1 119 ? -15.242 -7.892 0.486 1.00 91.31 119 GLN A CA 1
ATOM 873 C C . GLN A 1 119 ? -15.032 -8.418 -0.935 1.00 91.31 119 GLN A C 1
ATOM 875 O O . GLN A 1 119 ? -15.775 -9.300 -1.373 1.00 91.31 119 GLN A O 1
ATOM 880 N N . PHE A 1 120 ? -14.011 -7.914 -1.631 1.00 94.50 120 PHE A N 1
ATOM 881 C CA . PHE A 1 120 ? -13.668 -8.362 -2.975 1.00 94.50 120 PHE A CA 1
ATOM 882 C C . PHE A 1 120 ? -13.346 -9.859 -3.002 1.00 94.50 120 PHE A C 1
ATOM 884 O O . PHE A 1 120 ? -13.943 -10.597 -3.779 1.00 94.50 120 PHE A O 1
ATOM 891 N N . LEU A 1 121 ? -12.480 -10.329 -2.101 1.00 94.38 121 LEU A N 1
ATOM 892 C CA . LEU A 1 121 ? -12.076 -11.737 -2.031 1.00 94.38 121 LEU A CA 1
ATOM 893 C C . LEU A 1 121 ? -13.244 -12.677 -1.698 1.00 94.38 121 LEU A C 1
ATOM 895 O O . LEU A 1 121 ? -13.260 -13.822 -2.142 1.00 94.38 121 LEU A O 1
ATOM 899 N N . ARG A 1 122 ? -14.230 -12.220 -0.916 1.00 92.69 122 ARG A N 1
ATOM 900 C CA . ARG A 1 122 ? -15.382 -13.050 -0.521 1.00 92.69 122 ARG A CA 1
ATOM 901 C C . ARG A 1 122 ? -16.513 -13.059 -1.539 1.00 92.69 122 ARG A C 1
ATOM 903 O O . ARG A 1 122 ? -17.175 -14.082 -1.694 1.00 92.69 122 ARG A O 1
ATOM 910 N N . TYR A 1 123 ? -16.787 -11.916 -2.163 1.00 90.75 123 TYR A N 1
ATOM 911 C CA . TYR A 1 123 ? -18.023 -11.703 -2.923 1.00 90.75 123 TYR A CA 1
ATOM 912 C C . TYR A 1 123 ? -17.792 -11.254 -4.369 1.00 90.75 123 TYR A C 1
ATOM 914 O O . TYR A 1 123 ? -18.753 -11.180 -5.131 1.00 90.75 123 TYR A O 1
ATOM 922 N N . GLY A 1 124 ? -16.558 -10.917 -4.752 1.00 86.62 124 GLY A N 1
ATOM 923 C CA . GLY A 1 124 ? -16.214 -10.377 -6.072 1.00 86.62 124 GLY A CA 1
ATOM 924 C C . GLY A 1 124 ? -16.763 -8.972 -6.345 1.00 86.62 124 GLY A C 1
ATOM 925 O O . GLY A 1 124 ? -16.597 -8.449 -7.443 1.00 86.62 124 GLY A O 1
ATOM 926 N N . VAL A 1 125 ? -17.432 -8.356 -5.367 1.00 82.69 125 VAL A N 1
ATOM 927 C CA . VAL A 1 125 ? -18.030 -7.023 -5.471 1.0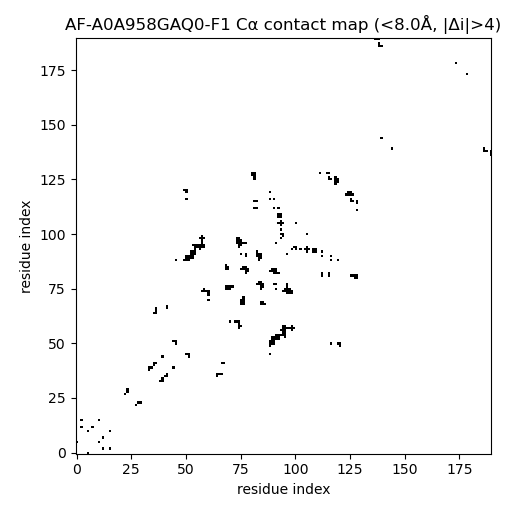0 82.69 125 VAL A CA 1
ATOM 928 C C . VAL A 1 125 ? -17.641 -6.226 -4.240 1.00 82.69 125 VAL A C 1
ATOM 930 O O . VAL A 1 125 ? -17.807 -6.693 -3.111 1.00 82.69 125 VAL A O 1
ATOM 933 N N . VAL A 1 126 ? -17.157 -5.006 -4.457 1.00 83.50 126 VAL A N 1
ATOM 934 C CA . VAL A 1 126 ? -16.838 -4.078 -3.375 1.00 83.50 126 VAL A CA 1
ATOM 935 C C . VAL A 1 126 ? -18.006 -3.129 -3.181 1.00 83.50 126 VAL A C 1
ATOM 937 O O . VAL A 1 126 ? -18.437 -2.443 -4.106 1.00 83.50 126 VAL A O 1
ATOM 940 N N . SER A 1 127 ? -18.547 -3.103 -1.970 1.00 78.06 127 SER A N 1
ATOM 941 C CA . SER A 1 127 ? -19.591 -2.156 -1.588 1.00 78.06 127 SER A CA 1
ATOM 942 C C . SER A 1 127 ? -18.979 -0.999 -0.803 1.00 78.06 127 SER A C 1
ATOM 944 O O . SER A 1 127 ? -17.905 -1.150 -0.217 1.00 78.06 127 SER A O 1
ATOM 946 N N . LYS A 1 128 ? -19.653 0.162 -0.768 1.00 68.56 128 LYS A N 1
ATOM 947 C CA . LYS A 1 128 ? -19.220 1.279 0.085 1.00 68.56 128 LYS A CA 1
ATOM 948 C C . LYS A 1 128 ? -18.994 0.770 1.505 1.00 68.56 128 LYS A C 1
ATOM 950 O O . LYS A 1 128 ? -19.945 0.352 2.171 1.00 68.56 128 LYS A O 1
ATOM 955 N N . GLY A 1 129 ? -17.757 0.866 1.986 1.00 60.75 129 GLY A N 1
ATOM 956 C CA . GLY A 1 129 ? -17.506 0.788 3.415 1.00 60.75 129 GLY A CA 1
ATOM 957 C C . GLY A 1 129 ? -18.311 1.888 4.102 1.00 60.75 129 GLY A C 1
ATOM 958 O O . GLY A 1 129 ? -18.333 3.028 3.638 1.00 60.75 129 GLY A O 1
ATOM 959 N N . SER A 1 130 ? -19.002 1.568 5.197 1.00 52.16 130 SER A N 1
ATOM 960 C CA . SER A 1 130 ? -19.462 2.633 6.081 1.00 52.16 130 SER A CA 1
ATOM 961 C C . SER A 1 130 ? -18.220 3.368 6.581 1.00 52.16 130 SER A C 1
ATOM 963 O O . SER A 1 130 ? -17.249 2.727 6.987 1.00 52.16 130 SER A O 1
ATOM 965 N N . ASP A 1 131 ? -18.219 4.702 6.527 1.00 51.09 131 ASP A N 1
ATOM 96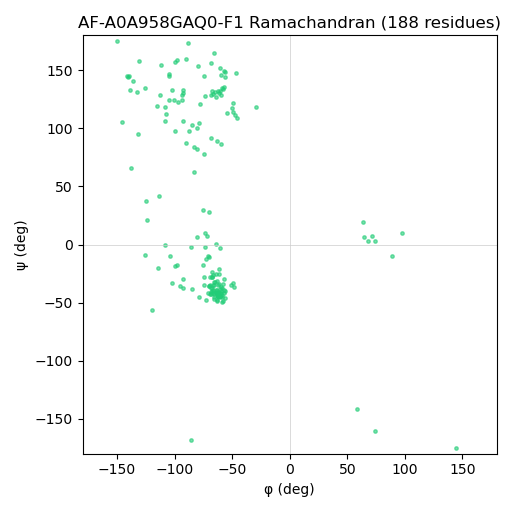6 C CA . ASP A 1 131 ? -17.169 5.513 7.144 1.00 51.09 131 ASP A CA 1
ATOM 967 C C . ASP A 1 131 ? -17.150 5.217 8.653 1.00 51.09 131 ASP A C 1
ATOM 969 O O . ASP A 1 131 ? -17.797 5.897 9.449 1.00 51.09 131 ASP A O 1
ATOM 973 N N . GLN A 1 132 ? -16.416 4.188 9.079 1.00 44.50 132 GLN A N 1
ATOM 974 C CA . GLN A 1 132 ? -16.297 3.846 10.498 1.00 44.50 132 GLN A CA 1
ATOM 975 C C . GLN A 1 132 ? -15.453 4.873 11.254 1.00 44.50 132 GLN A C 1
ATOM 977 O O . GLN A 1 132 ? -15.401 4.848 12.482 1.00 44.50 132 GLN A O 1
ATOM 982 N N . PHE A 1 133 ? -14.786 5.784 10.540 1.00 44.69 133 PHE A N 1
ATOM 983 C CA . PHE A 1 133 ? -13.911 6.767 11.153 1.00 44.69 133 PHE A CA 1
ATOM 984 C C . PHE A 1 133 ? -14.059 8.161 10.542 1.00 44.69 133 PHE A C 1
ATOM 986 O O . PHE A 1 133 ? -13.134 8.725 9.960 1.00 44.69 133 PHE A O 1
ATOM 993 N N . ASN A 1 134 ? -15.232 8.760 10.738 1.00 36.47 134 ASN A N 1
ATOM 994 C CA . ASN A 1 134 ? -15.368 10.210 10.687 1.00 36.47 134 ASN A CA 1
ATOM 995 C C . ASN A 1 134 ? -14.901 10.809 12.024 1.00 36.47 134 ASN A C 1
ATOM 997 O O . ASN A 1 134 ? -15.716 11.185 12.857 1.00 36.47 134 ASN A O 1
ATOM 1001 N N . LEU A 1 135 ? -13.590 10.991 12.219 1.00 44.22 135 LEU A N 1
ATOM 1002 C CA . LEU A 1 135 ? -13.126 12.082 13.090 1.00 44.22 135 LEU A CA 1
ATOM 1003 C C . LEU A 1 135 ? -13.097 13.375 12.273 1.00 44.22 135 LEU A C 1
ATOM 1005 O O . LEU A 1 135 ? -12.060 14.004 12.080 1.00 44.22 135 LEU A O 1
ATOM 1009 N N . ARG A 1 136 ? -14.268 13.803 11.797 1.00 41.84 136 ARG A N 1
ATOM 1010 C CA . ARG A 1 136 ? -14.512 15.238 11.705 1.00 41.84 136 ARG A CA 1
ATOM 1011 C C . ARG A 1 136 ? -14.965 15.659 13.089 1.00 41.84 136 ARG A C 1
ATOM 1013 O O . ARG A 1 136 ? -16.159 15.742 13.351 1.00 41.84 136 ARG A O 1
ATOM 1020 N N . LEU A 1 137 ? -14.003 15.913 13.971 1.00 45.53 137 LEU A N 1
ATOM 1021 C CA . LEU A 1 137 ? -14.270 16.783 15.107 1.00 45.53 137 LEU A CA 1
ATOM 1022 C C . LEU A 1 137 ? -14.590 18.154 14.504 1.00 45.53 137 LEU A C 1
ATOM 1024 O O . LEU A 1 137 ? -13.706 18.956 14.215 1.00 45.53 137 LEU A O 1
ATOM 1028 N N . ARG A 1 138 ? -15.871 18.395 14.210 1.00 46.72 138 ARG A N 1
ATOM 1029 C CA . ARG A 1 138 ? -16.368 19.762 14.089 1.00 46.72 138 ARG A CA 1
ATOM 1030 C C . ARG A 1 138 ? -16.040 20.434 15.421 1.00 46.72 138 ARG A C 1
ATOM 1032 O O . ARG A 1 138 ? -16.111 19.766 16.452 1.00 46.72 138 ARG A O 1
ATOM 1039 N N . LYS A 1 139 ? -15.680 21.722 15.407 1.00 50.78 139 LYS A N 1
ATOM 1040 C CA . LYS A 1 139 ? -15.578 22.493 16.654 1.00 50.78 139 LYS A CA 1
ATOM 1041 C C . LYS A 1 139 ? -16.866 22.260 17.430 1.00 50.78 139 LYS A C 1
ATOM 1043 O O . LYS A 1 139 ? -17.937 22.589 16.918 1.00 50.78 139 LYS A O 1
ATOM 1048 N N . MET A 1 140 ? -16.737 21.601 18.577 1.00 56.09 140 MET A N 1
ATOM 1049 C CA . MET A 1 140 ? -17.873 21.338 19.441 1.00 56.09 140 MET A CA 1
ATOM 1050 C C . MET A 1 140 ? -18.410 22.688 19.867 1.00 56.09 140 MET A C 1
ATOM 1052 O O . MET A 1 140 ? -17.637 23.576 20.243 1.00 56.09 140 MET A O 1
ATOM 1056 N N . ASP A 1 141 ? -19.719 22.862 19.765 1.00 69.56 141 ASP A N 1
ATOM 1057 C CA . ASP A 1 141 ? -20.307 24.038 20.375 1.00 69.56 141 ASP A CA 1
ATOM 1058 C C . ASP A 1 141 ? -20.163 23.953 21.906 1.00 69.56 141 ASP A C 1
ATOM 1060 O O . ASP A 1 141 ? -19.843 22.911 22.491 1.00 69.56 141 ASP A O 1
ATOM 1064 N N . GLN A 1 142 ? -20.358 25.084 22.580 1.00 68.69 142 GLN A N 1
ATOM 1065 C CA . GLN A 1 142 ? -20.163 25.153 24.025 1.00 68.69 142 GLN A CA 1
ATOM 1066 C C . GLN A 1 142 ? -21.110 24.205 24.789 1.00 68.69 142 GLN A C 1
ATOM 1068 O O . GLN A 1 142 ? -20.790 23.790 25.902 1.00 68.69 142 GLN A O 1
ATOM 1073 N N . GLN A 1 143 ? -22.263 23.856 24.210 1.00 71.75 143 GLN A N 1
ATOM 1074 C CA . GLN A 1 143 ? -23.239 22.957 24.821 1.00 71.75 143 GLN A CA 1
ATOM 1075 C C . GLN A 1 143 ? -22.811 21.492 24.662 1.00 71.75 143 GLN A C 1
ATOM 1077 O O . GLN A 1 143 ? -22.801 20.759 25.651 1.00 71.75 143 GLN A O 1
ATOM 1082 N N . GLU A 1 144 ? -22.373 21.092 23.466 1.00 69.69 144 GLU A N 1
ATOM 1083 C CA . GLU A 1 144 ? -21.775 19.787 23.169 1.00 69.69 144 GLU A CA 1
ATOM 1084 C C . GLU A 1 144 ? -20.548 19.541 24.061 1.00 69.69 144 GLU A C 1
ATOM 1086 O O . GLU A 1 144 ? -20.382 18.451 24.612 1.00 69.69 144 GLU A O 1
ATOM 1091 N N . LEU A 1 145 ? -19.707 20.564 24.257 1.00 67.94 145 LEU A N 1
ATOM 1092 C CA . LEU A 1 145 ? -18.515 20.480 25.103 1.00 67.94 145 LEU A CA 1
ATOM 1093 C C . LEU A 1 145 ? -18.864 20.266 26.580 1.00 67.94 145 LEU A C 1
ATOM 1095 O O . LEU A 1 145 ? -18.273 19.407 27.234 1.00 67.94 145 LEU A O 1
ATOM 1099 N N . ASN A 1 146 ? -19.839 21.012 27.102 1.00 71.50 146 ASN A N 1
ATOM 1100 C CA . ASN A 1 146 ? -20.286 20.855 28.485 1.00 71.50 146 ASN A CA 1
ATOM 1101 C C . ASN A 1 146 ? -20.904 19.469 28.721 1.00 71.50 146 ASN A C 1
ATOM 1103 O O . ASN A 1 146 ? -20.593 18.824 29.721 1.00 71.50 146 ASN A O 1
ATOM 1107 N N . GLN A 1 147 ? -21.712 18.981 27.774 1.00 70.62 147 GLN A N 1
ATOM 1108 C CA . GLN A 1 147 ? -22.312 17.650 27.841 1.00 70.62 147 GLN A CA 1
ATOM 1109 C C . GLN A 1 147 ? -21.244 16.548 27.843 1.00 70.62 147 GLN A C 1
ATOM 1111 O O . GLN A 1 147 ? -21.293 15.642 28.672 1.00 70.62 147 GLN A O 1
ATOM 1116 N N . TYR A 1 148 ? -20.235 16.655 26.974 1.00 66.56 148 TYR A N 1
ATOM 1117 C CA . TYR A 1 148 ? -19.107 15.725 26.949 1.00 66.56 148 TYR A CA 1
ATOM 1118 C C . TYR A 1 148 ? -18.329 15.719 28.270 1.00 66.56 148 TYR A C 1
ATOM 1120 O O . TYR A 1 148 ? -18.021 14.650 28.795 1.00 66.56 148 TYR A O 1
ATOM 1128 N N . ILE A 1 149 ? -18.039 16.895 28.841 1.00 68.25 149 ILE A N 1
ATOM 1129 C CA . ILE A 1 149 ? -17.374 17.009 30.148 1.00 68.25 149 ILE A CA 1
ATOM 1130 C C . ILE A 1 149 ? -18.203 16.317 31.237 1.00 68.25 149 ILE A C 1
ATOM 1132 O O . ILE A 1 149 ? -17.646 15.589 32.061 1.00 68.25 149 ILE A O 1
ATOM 1136 N N . ASP A 1 150 ? -19.520 16.508 31.248 1.00 69.25 150 ASP A N 1
ATOM 1137 C CA . ASP A 1 150 ? -20.394 15.889 32.245 1.00 69.25 150 ASP A CA 1
ATOM 1138 C C . ASP A 1 150 ? -20.522 14.372 32.064 1.00 69.25 150 ASP A C 1
ATOM 1140 O O . ASP A 1 150 ? -20.537 13.637 33.053 1.00 69.25 150 ASP A O 1
ATOM 1144 N N . ASP A 1 151 ? -20.529 13.873 30.830 1.00 68.69 151 ASP A N 1
ATOM 1145 C CA . ASP A 1 151 ? -20.529 12.435 30.560 1.00 68.69 151 ASP A CA 1
ATOM 1146 C C . ASP A 1 151 ? -19.188 11.783 30.925 1.00 68.69 151 ASP A C 1
ATOM 1148 O O . ASP A 1 151 ? -19.171 10.696 31.506 1.00 68.69 151 ASP A O 1
ATOM 1152 N N . GLN A 1 152 ? -18.065 12.479 30.723 1.00 61.84 152 GLN A N 1
ATOM 1153 C CA . GLN A 1 152 ? -16.767 12.041 31.240 1.00 61.84 152 GLN A CA 1
ATOM 1154 C C . GLN A 1 152 ? -16.747 12.017 32.773 1.00 61.84 152 GLN A C 1
ATOM 1156 O O . GLN A 1 152 ? -16.247 11.053 33.350 1.00 61.84 152 GLN A O 1
ATOM 1161 N N . LYS A 1 153 ? -17.327 13.006 33.469 1.00 61.47 153 LYS A N 1
ATOM 1162 C CA . LYS A 1 153 ? -17.446 12.962 34.942 1.00 61.47 153 LYS A CA 1
ATOM 1163 C C . LYS A 1 153 ? -18.252 11.751 35.420 1.00 61.47 153 LYS A C 1
ATOM 1165 O O . LYS A 1 153 ? -17.898 11.166 36.438 1.00 61.47 153 LYS A O 1
ATOM 1170 N N . LYS A 1 154 ? -19.295 11.344 34.684 1.00 60.59 154 LYS A N 1
ATOM 1171 C CA . LYS A 1 154 ? -20.074 10.128 34.991 1.00 60.59 154 LYS A CA 1
ATOM 1172 C C . LYS A 1 154 ? -19.261 8.846 34.772 1.00 60.59 154 LYS A C 1
ATOM 1174 O O . LYS A 1 154 ? -19.386 7.912 35.559 1.00 60.59 154 LYS A O 1
ATOM 1179 N N . LEU A 1 155 ? -18.415 8.809 33.739 1.00 52.56 155 LEU A N 1
ATOM 1180 C CA . LEU A 1 155 ? -17.491 7.698 33.457 1.00 52.56 155 LEU A CA 1
ATOM 1181 C C . LEU A 1 155 ? -16.372 7.566 34.506 1.00 52.56 155 LEU A C 1
ATOM 1183 O O . LEU A 1 155 ? -15.923 6.457 34.781 1.00 52.56 155 LEU A O 1
ATOM 1187 N N . HIS A 1 156 ? -15.971 8.662 35.159 1.00 50.97 156 HIS A N 1
ATOM 1188 C CA . HIS A 1 156 ? -14.957 8.663 36.224 1.00 50.97 156 HIS A CA 1
ATOM 1189 C C . HIS A 1 156 ? -15.428 8.075 37.571 1.00 50.97 156 HIS A C 1
ATOM 1191 O O . HIS A 1 156 ? -14.674 8.102 38.540 1.00 50.97 156 HIS A O 1
ATOM 1197 N N . ASN A 1 157 ? -16.606 7.442 37.635 1.00 48.09 157 ASN A N 1
ATOM 1198 C CA . ASN A 1 157 ? -16.916 6.486 38.708 1.00 48.09 157 ASN A CA 1
ATOM 1199 C C . ASN A 1 157 ? -16.151 5.150 38.575 1.00 48.09 157 ASN A C 1
ATOM 1201 O O . ASN A 1 157 ? -16.391 4.220 39.343 1.00 48.09 157 ASN A O 1
ATOM 1205 N N . ILE A 1 158 ? -15.208 5.038 37.635 1.00 47.03 158 ILE A N 1
ATOM 1206 C CA . ILE A 1 158 ? -14.162 4.017 37.680 1.00 47.03 158 ILE A CA 1
ATOM 1207 C C . ILE A 1 158 ? -13.107 4.497 38.682 1.00 47.03 158 ILE A C 1
ATOM 1209 O O . ILE A 1 158 ? -12.316 5.392 38.388 1.00 47.03 158 ILE A O 1
ATOM 1213 N N . SER A 1 159 ? -13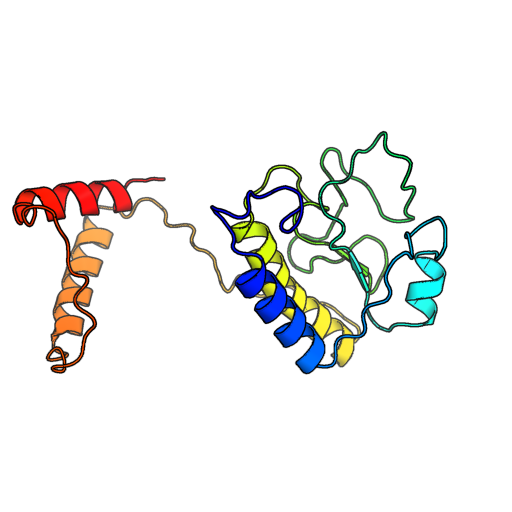.089 3.899 39.875 1.00 45.47 159 SER A N 1
ATOM 1214 C CA . SER A 1 159 ? -11.961 4.036 40.796 1.00 45.47 159 SER A CA 1
ATOM 1215 C C . SER A 1 159 ? -10.691 3.623 40.056 1.00 45.47 159 SER A C 1
ATOM 1217 O O . SER A 1 159 ? -10.561 2.458 39.676 1.00 45.47 159 SER A O 1
ATOM 1219 N N . ALA A 1 160 ? -9.787 4.574 39.822 1.00 44.81 160 ALA A N 1
ATOM 1220 C CA . ALA A 1 160 ? -8.463 4.310 39.280 1.00 44.81 160 ALA A CA 1
ATOM 1221 C C . ALA A 1 160 ? -7.836 3.141 40.055 1.00 44.81 160 ALA A C 1
ATOM 1223 O O . ALA A 1 160 ? -7.568 3.253 41.252 1.00 44.81 160 ALA A O 1
ATOM 1224 N N . GLY A 1 161 ? -7.675 1.995 39.390 1.00 48.91 161 GLY A N 1
ATOM 1225 C CA . GLY A 1 161 ? -6.941 0.874 39.960 1.00 48.91 161 GLY A CA 1
ATOM 1226 C C . GLY A 1 161 ? -5.497 1.305 40.252 1.00 48.91 161 GLY A C 1
ATOM 1227 O O . GLY A 1 161 ? -4.980 2.188 39.564 1.00 48.91 161 GLY A O 1
ATOM 1228 N N . PRO A 1 162 ? -4.830 0.701 41.246 1.00 50.56 162 PRO A N 1
ATOM 1229 C CA . PRO A 1 162 ? -3.520 1.139 41.740 1.00 50.56 162 PRO A CA 1
ATOM 1230 C C . PRO A 1 162 ? -2.360 1.042 40.727 1.00 50.56 162 PRO A C 1
ATOM 1232 O O . PRO A 1 162 ? -1.243 1.420 41.062 1.00 50.56 162 PRO A O 1
ATOM 1235 N N . GLU A 1 163 ? -2.601 0.585 39.495 1.00 51.25 163 GLU A N 1
ATOM 1236 C CA . GLU A 1 163 ? -1.571 0.343 38.476 1.00 51.25 163 GLU A CA 1
ATOM 1237 C C . GLU A 1 163 ? -1.831 1.084 37.155 1.00 51.25 163 GLU A C 1
ATOM 1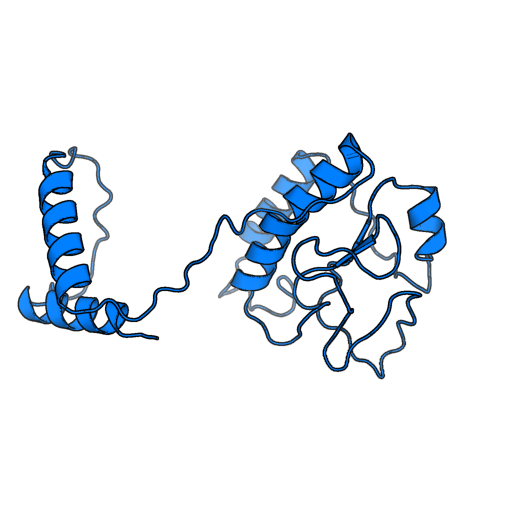239 O O . GLU A 1 163 ? -1.573 0.576 36.065 1.00 51.25 163 GLU A O 1
ATOM 1244 N N . LEU A 1 164 ? -2.347 2.312 37.215 1.00 51.06 164 LEU A N 1
ATOM 1245 C CA . LEU A 1 164 ? -2.269 3.195 36.053 1.00 51.06 164 LEU A CA 1
ATOM 1246 C C . LEU A 1 164 ? -0.858 3.782 35.978 1.00 51.06 164 LEU A C 1
ATOM 1248 O O . LEU A 1 164 ? -0.403 4.449 36.907 1.00 51.06 164 LEU A O 1
ATOM 1252 N N . PHE A 1 165 ? -0.177 3.519 34.861 1.00 51.12 165 PHE A N 1
ATOM 1253 C CA . PHE A 1 165 ? 1.093 4.139 34.494 1.00 51.12 165 PHE A CA 1
ATOM 1254 C C . PHE A 1 165 ? 1.022 5.654 34.730 1.00 51.12 165 PHE A C 1
ATOM 1256 O O . PHE A 1 165 ? 0.329 6.378 34.013 1.00 51.12 165 PHE A O 1
ATOM 1263 N N . THR A 1 166 ? 1.727 6.130 35.755 1.00 49.09 166 THR A N 1
ATOM 1264 C CA . THR A 1 166 ? 1.933 7.553 36.007 1.00 49.09 166 THR A CA 1
ATOM 1265 C C . THR A 1 166 ? 3.239 7.951 35.327 1.00 49.09 166 THR A C 1
ATOM 1267 O O . THR A 1 166 ? 4.313 7.561 35.789 1.00 49.09 166 THR A O 1
ATOM 1270 N N . PRO A 1 167 ? 3.198 8.688 34.202 1.00 48.00 167 PRO A N 1
ATOM 1271 C CA . PRO A 1 167 ? 4.426 9.188 33.608 1.00 48.00 167 PRO A CA 1
ATOM 1272 C C . PRO A 1 167 ? 5.132 10.084 34.631 1.00 48.00 167 PRO A C 1
ATOM 1274 O O . PRO A 1 167 ? 4.520 10.996 35.192 1.00 48.00 167 PRO A O 1
ATOM 1277 N N . GLN A 1 168 ? 6.416 9.821 34.884 1.00 54.62 168 GLN A N 1
ATOM 1278 C CA . GLN A 1 168 ? 7.263 10.711 35.677 1.00 54.62 168 GLN A CA 1
ATOM 1279 C C . GLN A 1 168 ? 7.478 11.993 34.870 1.00 54.62 168 GLN A C 1
ATOM 1281 O O . GLN A 1 168 ? 8.333 12.080 33.992 1.00 54.62 168 GLN A O 1
ATOM 1286 N N . LEU A 1 169 ? 6.606 12.972 35.095 1.00 55.25 169 LEU A N 1
ATOM 1287 C CA . LEU A 1 169 ? 6.694 14.278 34.461 1.00 55.25 169 LEU A CA 1
ATOM 1288 C C . LEU A 1 169 ? 7.727 15.116 35.224 1.00 55.25 169 LEU A C 1
ATOM 1290 O O . LEU A 1 169 ? 7.417 15.711 36.252 1.00 55.25 169 LEU A O 1
ATOM 1294 N N . ASP A 1 170 ? 8.944 15.205 34.689 1.00 52.94 170 ASP A N 1
ATOM 1295 C CA . ASP A 1 170 ? 10.067 15.988 35.240 1.00 52.94 170 ASP A CA 1
ATOM 1296 C C . ASP A 1 170 ? 9.900 17.521 35.131 1.00 52.94 170 ASP A C 1
ATOM 1298 O O . ASP A 1 170 ? 10.865 18.283 35.044 1.00 52.94 170 ASP A O 1
ATOM 1302 N N . LYS A 1 171 ? 8.670 18.038 35.126 1.00 56.47 171 LYS A N 1
ATOM 1303 C CA . LYS A 1 171 ? 8.395 19.481 35.093 1.00 56.47 171 LYS A CA 1
ATOM 1304 C C . LYS A 1 171 ? 7.241 19.770 36.040 1.00 56.47 171 LYS A C 1
ATOM 1306 O O . LYS A 1 171 ? 6.247 19.052 35.999 1.00 56.47 171 LYS A O 1
ATOM 1311 N N . LYS A 1 172 ? 7.393 20.803 36.891 1.00 62.78 172 LYS A N 1
ATOM 1312 C CA . LYS A 1 172 ? 6.362 21.317 37.820 1.00 62.78 172 LYS A CA 1
ATOM 1313 C C . LYS A 1 172 ? 4.976 21.075 37.235 1.00 62.78 172 LYS A C 1
ATOM 1315 O O . LYS A 1 172 ? 4.692 21.604 36.160 1.00 62.78 172 LYS A O 1
ATOM 1320 N N . ALA A 1 173 ? 4.158 20.292 37.940 1.00 58.28 173 ALA A N 1
ATOM 1321 C CA . ALA A 1 173 ? 2.792 20.043 37.521 1.00 58.28 173 ALA A CA 1
ATOM 1322 C C . ALA A 1 173 ? 2.129 21.399 37.209 1.00 58.28 173 ALA A C 1
ATOM 1324 O O . ALA A 1 173 ? 2.165 22.293 38.065 1.00 58.28 173 ALA A O 1
ATOM 1325 N N . PRO A 1 174 ? 1.623 21.608 35.981 1.00 66.56 174 PRO A N 1
ATOM 1326 C CA . PRO A 1 174 ? 0.931 22.840 35.640 1.00 66.56 174 PRO A CA 1
ATOM 1327 C C . PRO A 1 174 ? -0.230 23.062 36.612 1.00 66.56 174 PRO A C 1
ATOM 1329 O O . PRO A 1 174 ? -0.821 22.105 37.119 1.00 66.56 174 PRO A O 1
ATOM 1332 N N . SER A 1 175 ? -0.549 24.328 36.898 1.00 74.06 175 SER A N 1
ATOM 1333 C CA . SER A 1 175 ? -1.719 24.629 37.722 1.00 74.06 175 SER A CA 1
ATOM 1334 C C . SER A 1 175 ? -2.971 24.019 37.072 1.00 74.06 175 SER A C 1
ATOM 1336 O O . SER A 1 175 ? -3.034 23.941 35.840 1.00 74.06 175 SER A O 1
ATOM 1338 N N . PRO A 1 176 ? -3.983 23.606 37.856 1.00 70.19 176 PRO A N 1
ATOM 1339 C CA . PRO A 1 176 ? -5.219 23.051 37.302 1.00 70.19 176 PRO A CA 1
ATOM 1340 C C . PRO A 1 176 ? -5.845 23.950 36.225 1.00 70.19 176 PRO A C 1
ATOM 1342 O O . PRO A 1 176 ? -6.353 23.468 35.219 1.00 70.19 176 PRO A O 1
ATOM 1345 N N . GLU A 1 177 ? -5.737 25.269 36.386 1.00 70.69 177 GLU A N 1
ATOM 1346 C CA . GLU A 1 177 ? -6.196 26.250 35.398 1.00 70.69 177 GLU A CA 1
ATOM 1347 C C . GLU A 1 177 ? -5.393 26.213 34.089 1.00 70.69 177 GLU A C 1
ATOM 1349 O O . GLU A 1 177 ? -5.983 26.252 33.010 1.00 70.69 177 GLU A O 1
ATOM 1354 N N . ALA A 1 178 ? -4.065 26.079 34.156 1.00 70.38 178 ALA A N 1
ATOM 1355 C CA . ALA A 1 178 ? -3.217 25.962 32.970 1.00 70.38 178 ALA A CA 1
ATOM 1356 C C . ALA A 1 178 ? -3.485 24.659 32.199 1.00 70.38 178 ALA A C 1
ATOM 1358 O O . ALA A 1 178 ? -3.467 24.661 30.969 1.00 70.38 178 ALA A O 1
ATOM 1359 N N . VAL A 1 179 ? -3.791 23.567 32.911 1.00 68.56 179 VAL A N 1
ATOM 1360 C CA . VAL A 1 179 ? -4.204 22.293 32.301 1.00 68.56 179 VAL A CA 1
ATOM 1361 C C . VAL A 1 179 ? -5.516 22.455 31.542 1.00 68.56 179 VAL A C 1
ATOM 1363 O O . VAL A 1 179 ? -5.597 22.049 30.385 1.00 68.56 179 VAL A O 1
ATOM 1366 N N . HIS A 1 180 ? -6.530 23.073 32.156 1.00 70.12 180 HIS A N 1
ATOM 1367 C CA . HIS A 1 180 ? -7.819 23.298 31.499 1.00 70.12 180 HIS A CA 1
ATOM 1368 C C . HIS A 1 180 ? -7.697 24.212 30.274 1.00 70.12 180 HIS A C 1
ATOM 1370 O O . HIS A 1 180 ? -8.331 23.946 29.254 1.00 70.12 180 HIS A O 1
ATOM 1376 N N . LEU A 1 181 ? -6.862 25.254 30.343 1.00 72.19 181 LEU A N 1
ATOM 1377 C CA . LEU A 1 181 ? -6.624 26.161 29.220 1.00 72.19 181 LEU A CA 1
ATOM 1378 C C . LEU A 1 181 ? -5.924 25.455 28.049 1.00 72.19 181 LEU A C 1
ATOM 1380 O O . LEU A 1 181 ? -6.355 25.589 26.904 1.00 72.19 181 LEU A O 1
ATOM 1384 N N . GLU A 1 182 ? -4.869 24.686 28.325 1.00 69.50 182 GLU A N 1
ATOM 1385 C CA . GLU A 1 182 ? -4.110 23.986 27.284 1.00 69.50 182 GLU A CA 1
ATOM 1386 C C . GLU A 1 182 ? -4.913 22.826 26.677 1.00 69.50 182 GLU A C 1
ATOM 1388 O O . GLU A 1 182 ? -4.976 22.690 25.455 1.00 69.50 182 GLU A O 1
ATOM 1393 N N . ALA A 1 183 ? -5.628 22.051 27.502 1.00 69.88 183 ALA A N 1
ATOM 1394 C CA . ALA A 1 183 ? -6.572 21.041 27.021 1.00 69.88 183 ALA A CA 1
ATOM 1395 C C . ALA A 1 183 ? -7.698 21.674 26.184 1.00 69.88 183 ALA A C 1
ATOM 1397 O O . ALA A 1 183 ? -8.086 21.138 25.144 1.00 69.88 183 ALA A O 1
ATOM 1398 N N . GLY A 1 184 ? -8.170 22.858 26.588 1.00 69.75 184 GLY A N 1
ATOM 1399 C CA . GLY A 1 184 ? -9.114 23.666 25.825 1.00 69.75 184 GLY A CA 1
ATOM 1400 C C . GLY A 1 184 ? -8.574 24.058 24.448 1.00 69.75 184 GLY A C 1
ATOM 1401 O O . GLY A 1 184 ? -9.306 23.950 23.466 1.00 69.75 184 GLY A O 1
ATOM 1402 N N . ARG A 1 185 ? -7.293 24.436 24.327 1.00 63.34 185 ARG A N 1
ATOM 1403 C CA . ARG A 1 185 ? -6.666 24.729 23.023 1.00 63.34 185 ARG A CA 1
ATOM 1404 C C . ARG A 1 185 ? -6.689 23.512 22.102 1.00 63.34 185 ARG A C 1
ATOM 1406 O O . ARG A 1 185 ? -7.087 23.669 20.951 1.00 63.34 185 ARG A O 1
ATOM 1413 N N . CYS A 1 186 ? -6.363 22.316 22.599 1.00 63.19 186 CYS A N 1
ATOM 1414 C CA . CYS A 1 186 ? -6.420 21.064 21.826 1.00 63.19 186 CYS A CA 1
ATOM 1415 C C . CYS A 1 186 ? -7.816 20.787 21.244 1.00 63.19 186 CYS A C 1
ATOM 1417 O O . CYS A 1 186 ? -7.932 20.378 20.092 1.00 63.19 186 CYS A O 1
ATOM 1419 N N . LEU A 1 187 ? -8.877 21.085 22.001 1.00 60.53 187 LEU A N 1
ATOM 1420 C CA . LEU A 1 187 ? -10.274 20.935 21.566 1.00 60.53 187 LEU A CA 1
ATOM 1421 C C . LEU A 1 187 ? -10.718 21.983 20.529 1.00 60.53 187 LEU A C 1
ATOM 1423 O O . LEU A 1 187 ? -11.763 21.831 19.901 1.00 60.53 187 LEU A O 1
ATOM 1427 N N . HIS A 1 188 ? -9.917 23.031 20.324 1.00 50.50 188 HIS A N 1
ATOM 1428 C CA . HIS A 1 188 ? -10.160 24.093 19.347 1.00 50.50 188 HIS A CA 1
ATOM 1429 C C . HIS A 1 188 ? -9.210 24.038 18.139 1.00 50.50 188 HIS A C 1
ATOM 1431 O O . HIS A 1 188 ? -9.342 24.865 17.231 1.00 50.50 188 HIS A O 1
ATOM 1437 N N . CYS A 1 189 ? -8.279 23.075 18.104 1.00 51.66 189 CYS A N 1
ATOM 1438 C CA . CYS A 1 189 ? -7.360 22.839 16.990 1.00 51.66 189 CYS A CA 1
ATOM 1439 C C . CYS A 1 189 ? -8.099 22.183 15.811 1.00 51.66 189 CYS A C 1
ATOM 1441 O O . CYS A 1 189 ? -8.012 20.975 15.604 1.00 51.66 189 CYS A O 1
ATOM 1443 N N . GLY A 1 190 ? -8.839 22.992 15.055 1.00 44.34 190 GLY A N 1
ATOM 1444 C CA . GLY A 1 190 ? -9.487 22.628 13.796 1.00 44.34 190 GLY A CA 1
ATOM 1445 C C . GLY A 1 190 ? -9.530 23.808 12.844 1.00 44.34 190 GLY A C 1
ATOM 1446 O O . GLY A 1 190 ? -9.890 24.923 13.308 1.00 44.34 190 GLY A O 1
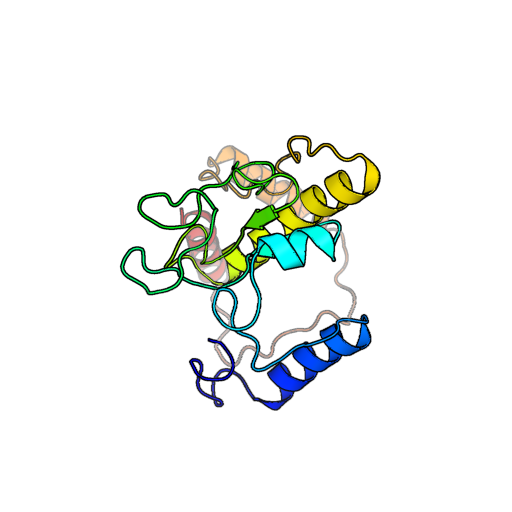#

Radius of gyration: 22.47 Å; Cα contacts (8 Å, |Δi|>4): 172; chains: 1; bounding box: 42×42×59 Å

Foldseek 3Di:
DPVPPDDCVRPPVVNVVVVVVVCVVVVDDDDPPADEPPNHDPVNVVVVDLAEEAPPAADDPPDPDDHPWDADPAAGDADPQLQHTPDQRYGYADNRHHNPDDPVRRVVRVVRNVQSNVCCVPPVDGDGDDCPDPPPLDLQDPVSVVVVVVVVVVVVVPDPDPDDDDPPDPDPDDDPVVVCVVVVVVSVPD

pLDDT: mean 78.28, std 16.8, range [36.47, 96.5]

Sequence (190 aa):
MLRYGVPEAELPRSVLDAEIDLIRNLGAVFEMNTALGAQITLDALQEQHDAIILAIGEINPDGMLTLPVAIAKNGIQIDRETFETNLPGVFAGGGAVHPGKMAVRSAAHGKSMALSVDQFLRYGVVSKGSDQFNLRLRKMDQQELNQYIDDQKKLHNISAGPELFTPQLDKKAPSPEAVHLEAGRCLHCG

Secondary structure (DSSP, 8-state):
-HHHHS-TTTS-HHHHHHHHHHHHHTT----TT--BTTTB-HHHHHHH-S-EEE---PPPTTSS---SS-EETTEE---TTT-B-SSTTEEE-GGGTSTT--HHHHHHHHHHHHHHHHHHHHHS-PPPPP-TT--------HHHHHHHHHHHHHHTTS---TT-------S-PPPHHHHHHHHHHHHH--

Solvent-accessible surface area (backbone atoms only — not comparable to full-atom values): 11739 Å² total; per-residue (Å²): 105,67,88,83,71,44,58,55,93,83,50,47,61,69,60,56,49,52,55,52,49,52,50,42,74,74,67,55,82,84,77,77,98,64,46,76,69,76,76,42,48,69,68,61,48,58,76,74,36,87,65,46,77,44,72,78,36,66,59,59,92,89,45,94,72,78,63,102,56,52,73,46,100,57,18,46,41,54,45,92,59,40,25,33,39,83,45,89,57,33,30,52,30,36,26,21,40,38,56,96,60,56,70,70,56,29,53,50,35,51,60,57,38,50,55,24,50,53,36,29,77,74,68,75,51,66,60,75,57,75,80,88,73,75,82,71,74,61,76,63,50,75,65,59,46,51,50,51,54,54,52,50,59,63,60,60,73,56,74,79,60,98,78,66,87,72,79,87,67,94,55,83,79,69,53,74,67,56,48,52,52,52,56,49,48,63,66,58,74,115

Nearest PDB structures (foldseek):
  1gt8-assembly2_C  TM=7.841E-01  e=2.152E-03  Sus scrofa
  8f61-assembly2_D  TM=7.707E-01  e=1.658E-03  Sus scrofa
  7ljs-assembly1_B  TM=7.577E-01  e=2.793E-03  Sus scrofa
  7m32-assembly2_C  TM=7.555E-01  e=4.703E-03  Sus scrofa
  7mfm-assembly1_I  TM=8.587E-01  e=1.622E-02  Bacillus subtilis

Mean predicted aligned error: 14.17 Å